Protein AF-A0A9N8HNH3-F1 (afdb_monomer_lite)

Foldseek 3Di:
DDDDDDPPPPDDPDDWAKAWDQFLCLFPVLCVLLVADFPDKFKKKDAQKAWDLLPQQTTAIDGHHPDIGITIITTGPDVVSVVSVVVLVVNADWDKGWIWTWDADPPPPDDPDDRIDTDGTDIHIYGHPHPPDDVVCVPPPRPHHHAPQRLVSSLVSCVVNDHDPVCSVPRRVPGDHDYDDDLVRQDAFAADAPPPPDPDDPPPCPPPPDDDDAFAADALVVQLVQLVPFDPAQGWAWFDAQQWIKIFHRDRLVPQVVSVCSNVQGRSDAHCLSVLPSSDDDPVQDDDPDPQPDDPSSSSVSRSCCCVRPCVVVVIRMHGRHGYDQDDPPPPDVDDDDDDPSRNNPVPPPPPPPPPPPDDDD

Secondary structure (DSSP, 8-state):
-----------PPPPPEEEEE-SGGGSHHHHHHHT--EEEEEEEEEEEEEEEEEETTEEEEEEEEEEEEEEEEEEES-HHHHHHHHHHTTTPPPEEEEEEEEEE-TTS---SS--EEE---EEEEE---GGG--GGGGSS--SSPPBHHHHHHHHHHHHHTT--HHHIIIIIITS--BPPPPGGG---PPB--STTS-TT---------S-PPPPPEE-HHHHHHHHHTS-TTT--EEEEETTEEEEE-S--TTT-HHHHHHHHHTTTSS--HHHHHHHS--TTSPP-SSGGG--HHHHHHHHHHHIIIIIIIT---EEEEEEEPPP-TT---SS-----GGGSSGGG--------------

Sequence (362 aa):
MGQPSNDTESQQPQQELYYFAYGPVVNDLVRKRRGIHVDEIRSAFLVDYRLTFAIGGMANIVPRRGYEVHGLLMKLTSQEDWEALIKFDAGSTPSYHRVIPYRYDDNTERREGDPRTESDPVNARFVEFSDKVEDEFLDSPIETLPQCRYLELIAQGMNQYGVDEDYIDAEIMATPFVPKCPPEEYQQVPLDFKLLAPPSKKIMARHSTTSAPTLPKISFCKYQKLCQKQPATGGDTYFIVDECIYRIHQVDIAKVPAAKWFHINGHGKPDCSLLLHKLIVDPDIPLCDHIYEMTPLHFAWVENRIVEQVIQKYQCQVTKVAMLKEEDDKQEHPHGRLRSVVARTSKRFSLTKRRGSTNPGA

pLDDT: mean 83.99, std 17.22, range [37.44, 98.44]

Structure (mmCIF, N/CA/C/O backbone):
data_AF-A0A9N8HNH3-F1
#
_entry.id   AF-A0A9N8HNH3-F1
#
loop_
_atom_site.group_PDB
_atom_site.id
_atom_site.type_symbol
_atom_site.label_atom_id
_atom_site.label_alt_id
_atom_site.label_comp_id
_atom_site.label_asym_id
_atom_site.label_entity_id
_atom_site.label_seq_id
_atom_site.pdbx_PDB_ins_code
_atom_site.Cartn_x
_atom_site.Cartn_y
_atom_site.Cartn_z
_atom_site.occupancy
_atom_site.B_iso_or_equiv
_atom_site.auth_seq_id
_atom_site.auth_comp_id
_atom_site.auth_asym_id
_atom_site.auth_atom_id
_atom_site.pdbx_PDB_model_num
ATOM 1 N N . MET A 1 1 ? 9.693 59.697 -21.214 1.00 42.78 1 MET A N 1
ATOM 2 C CA . MET A 1 1 ? 10.612 58.881 -20.396 1.00 42.78 1 MET A CA 1
ATOM 3 C C . MET A 1 1 ? 9.929 57.544 -20.166 1.00 42.78 1 MET A C 1
ATOM 5 O O . MET A 1 1 ? 8.978 57.503 -19.403 1.00 42.78 1 MET A O 1
ATOM 9 N N . GLY A 1 2 ? 10.311 56.510 -20.916 1.00 50.97 2 GLY A N 1
ATOM 10 C CA . GLY A 1 2 ? 9.810 55.145 -20.735 1.00 50.97 2 GLY A CA 1
ATOM 11 C C . GLY A 1 2 ? 10.934 54.295 -20.160 1.00 50.97 2 GLY A C 1
ATOM 12 O O . GLY A 1 2 ? 12.024 54.284 -20.730 1.00 50.97 2 GLY A O 1
ATOM 13 N N . GLN A 1 3 ? 10.701 53.663 -19.011 1.00 47.22 3 GLN A N 1
ATOM 14 C CA . GLN A 1 3 ? 11.640 52.702 -18.439 1.00 47.22 3 GLN A CA 1
ATOM 15 C C . GLN A 1 3 ? 11.498 51.361 -19.175 1.00 47.22 3 GLN A C 1
ATOM 17 O O . GLN A 1 3 ? 10.369 50.903 -19.353 1.00 47.22 3 GLN A O 1
ATOM 22 N N . PRO A 1 4 ? 12.601 50.730 -19.610 1.00 56.91 4 PRO A N 1
ATOM 23 C CA . PRO A 1 4 ? 12.555 49.386 -20.162 1.00 56.91 4 PRO A CA 1
ATOM 24 C C . PRO A 1 4 ? 12.367 48.379 -19.020 1.00 56.91 4 PRO A C 1
ATOM 26 O O . PRO A 1 4 ? 13.188 48.298 -18.108 1.00 56.91 4 PRO A O 1
ATOM 29 N N . SER A 1 5 ? 11.265 47.633 -19.071 1.00 57.06 5 SER A N 1
ATOM 30 C CA . SER A 1 5 ? 10.993 46.478 -18.215 1.00 57.06 5 SER A CA 1
ATOM 31 C C . SER A 1 5 ? 11.944 45.343 -18.592 1.00 57.06 5 SER A C 1
ATOM 33 O O . SER A 1 5 ? 11.825 44.770 -19.675 1.00 57.06 5 SER A O 1
ATOM 35 N N . ASN A 1 6 ? 12.897 45.056 -17.709 1.00 56.66 6 ASN A N 1
ATOM 36 C CA . ASN A 1 6 ? 13.950 44.065 -17.897 1.00 56.66 6 ASN A CA 1
ATOM 37 C C . ASN A 1 6 ? 13.714 42.871 -16.958 1.00 56.66 6 ASN A C 1
ATOM 39 O O . ASN A 1 6 ? 14.556 42.556 -16.128 1.00 56.66 6 ASN A O 1
ATOM 43 N N . ASP A 1 7 ? 12.564 42.213 -17.101 1.00 56.91 7 ASP A N 1
ATOM 44 C CA . ASP A 1 7 ? 12.243 40.988 -16.362 1.00 56.91 7 ASP A CA 1
ATOM 45 C C . ASP A 1 7 ? 12.300 39.801 -17.325 1.00 56.91 7 ASP A C 1
ATOM 47 O O . ASP A 1 7 ? 11.294 39.240 -17.750 1.00 56.91 7 ASP A O 1
ATOM 51 N N . THR A 1 8 ? 13.517 39.446 -17.737 1.00 61.31 8 THR A N 1
ATOM 52 C CA . THR A 1 8 ? 13.800 38.114 -18.283 1.00 61.31 8 THR A CA 1
ATOM 53 C C . THR A 1 8 ? 14.391 37.293 -17.145 1.00 61.31 8 THR A C 1
ATOM 55 O O . THR A 1 8 ? 15.600 37.081 -17.080 1.00 61.31 8 THR A O 1
ATOM 58 N N . GLU A 1 9 ? 13.546 36.888 -16.194 1.00 67.62 9 GLU A N 1
ATOM 59 C CA . GLU A 1 9 ? 13.912 35.830 -15.254 1.00 67.62 9 GLU A CA 1
ATOM 60 C C . GLU A 1 9 ? 14.215 34.580 -16.081 1.00 67.62 9 GLU A C 1
ATOM 62 O O . GLU A 1 9 ? 13.331 33.982 -16.697 1.00 67.62 9 GLU A O 1
ATOM 67 N N . SER A 1 10 ? 15.492 34.209 -16.146 1.00 64.31 10 SER A N 1
ATOM 68 C CA . SER A 1 10 ? 15.927 32.953 -16.736 1.00 64.31 10 SER A CA 1
ATOM 69 C C . SER A 1 10 ? 15.341 31.816 -15.906 1.00 64.31 10 SER A C 1
ATOM 71 O O . SER A 1 10 ? 15.896 31.452 -14.867 1.00 64.31 10 SER A O 1
ATOM 73 N N . GLN A 1 11 ? 14.202 31.286 -16.349 1.00 66.12 11 GLN A N 1
ATOM 74 C CA . GLN A 1 11 ? 13.622 30.058 -15.826 1.00 66.12 11 GLN A CA 1
ATOM 75 C C . GLN A 1 11 ? 14.676 28.961 -15.965 1.00 66.12 11 GLN A C 1
ATOM 77 O O . GLN A 1 11 ? 14.997 28.525 -17.073 1.00 66.12 11 GLN A O 1
ATOM 82 N N . GLN A 1 12 ? 15.276 28.562 -14.843 1.00 64.31 12 GLN A N 1
ATOM 83 C CA . GLN A 1 12 ? 16.109 27.371 -14.830 1.00 64.31 12 GLN A CA 1
ATOM 84 C C . GLN A 1 12 ? 15.241 26.205 -15.315 1.00 64.31 12 GLN A C 1
ATOM 86 O O . GLN A 1 12 ? 14.090 26.102 -14.878 1.00 64.31 12 GLN A O 1
ATOM 91 N N . PRO A 1 13 ? 15.744 25.362 -16.232 1.00 76.50 13 PRO A N 1
ATOM 92 C CA . PRO A 1 13 ? 14.980 24.231 -16.728 1.00 76.50 13 PRO A CA 1
ATOM 93 C C . PRO A 1 13 ? 14.528 23.394 -15.533 1.00 76.50 13 PRO A C 1
ATOM 95 O O . PRO A 1 13 ? 15.348 22.955 -14.724 1.00 76.50 13 PRO A O 1
ATOM 98 N N . GLN A 1 14 ? 13.211 23.239 -15.395 1.00 79.75 14 GLN A N 1
ATOM 99 C CA . GLN A 1 14 ? 12.619 22.459 -14.321 1.00 79.75 14 GLN A CA 1
ATOM 100 C C . GLN A 1 14 ? 13.154 21.031 -14.430 1.00 79.75 14 GLN A C 1
ATOM 102 O O . GLN A 1 14 ? 12.982 20.371 -15.454 1.00 79.75 14 GLN A O 1
ATOM 107 N N . GLN A 1 15 ? 13.865 20.585 -13.395 1.00 88.44 15 GLN A N 1
ATOM 108 C CA . GLN A 1 15 ? 14.465 19.260 -13.378 1.00 88.44 15 GLN A CA 1
ATOM 109 C C . GLN A 1 15 ? 13.362 18.203 -13.487 1.00 88.44 15 GLN A C 1
ATOM 111 O O . GLN A 1 15 ? 12.440 18.176 -12.671 1.00 88.44 15 GLN A O 1
ATOM 116 N N . GLU A 1 16 ? 13.464 17.335 -14.492 1.00 95.19 16 GLU A N 1
ATOM 117 C CA . GLU A 1 16 ? 12.513 16.244 -14.682 1.00 95.19 16 GLU A CA 1
ATOM 118 C C . GLU A 1 16 ? 12.571 15.262 -13.503 1.00 95.19 16 GLU A C 1
ATOM 120 O O . GLU A 1 16 ? 13.646 14.925 -12.995 1.00 95.19 16 GLU A O 1
ATOM 125 N N . LEU A 1 17 ? 11.399 14.803 -13.062 1.00 95.69 17 LEU A N 1
ATOM 126 C CA . LEU A 1 17 ? 11.252 13.897 -11.930 1.00 95.69 17 LEU A CA 1
ATOM 127 C C . LEU A 1 17 ? 10.955 12.486 -12.432 1.00 95.69 17 LEU A C 1
ATOM 129 O O . LEU A 1 17 ? 9.827 12.183 -12.813 1.00 95.69 17 LEU A O 1
ATOM 133 N N . TYR A 1 18 ? 11.962 11.618 -12.400 1.00 97.69 18 TYR A N 1
ATOM 134 C CA . TYR A 1 18 ? 11.808 10.209 -12.750 1.00 97.69 18 TYR A CA 1
ATOM 135 C C . TYR A 1 18 ? 11.778 9.321 -11.509 1.00 97.69 18 TYR A C 1
ATOM 137 O O . TYR A 1 18 ? 12.587 9.489 -10.592 1.00 97.69 18 TYR A O 1
ATOM 145 N N . TYR A 1 19 ? 10.877 8.342 -11.512 1.00 97.06 19 TYR A N 1
ATOM 146 C CA . TYR A 1 19 ? 10.780 7.294 -10.502 1.00 97.06 19 TYR A CA 1
ATOM 147 C C . TYR A 1 19 ? 10.764 5.915 -11.163 1.00 97.06 19 TYR A C 1
ATOM 149 O O . TYR A 1 19 ? 10.007 5.684 -12.105 1.00 97.06 19 TYR A O 1
ATOM 157 N N . PHE A 1 20 ? 11.599 5.003 -10.670 1.00 97.75 20 PHE A N 1
ATOM 158 C CA . PHE A 1 20 ? 11.638 3.616 -11.117 1.00 97.75 20 PHE A CA 1
ATOM 159 C C . PHE A 1 20 ? 10.795 2.742 -10.185 1.00 97.75 20 PHE A C 1
ATOM 161 O O . PHE A 1 20 ? 11.124 2.548 -9.015 1.00 97.75 20 PHE A O 1
ATOM 168 N N . ALA A 1 21 ? 9.687 2.230 -10.712 1.00 97.06 21 ALA A N 1
ATOM 169 C CA . ALA A 1 21 ? 8.742 1.387 -9.998 1.00 97.06 21 ALA A CA 1
ATOM 170 C C . ALA A 1 21 ? 8.950 -0.090 -10.318 1.00 97.06 21 ALA A C 1
ATOM 172 O O . ALA A 1 21 ? 8.916 -0.483 -11.478 1.00 97.06 21 ALA A O 1
ATOM 173 N N . TYR A 1 22 ? 9.042 -0.916 -9.281 1.00 97.19 22 TYR A N 1
ATOM 174 C CA . TYR A 1 22 ? 9.154 -2.376 -9.402 1.00 97.19 22 TYR A CA 1
ATOM 175 C C . TYR A 1 22 ? 8.159 -3.132 -8.495 1.00 97.19 22 TYR A C 1
ATOM 177 O O . TYR A 1 22 ? 8.044 -4.351 -8.562 1.00 97.19 22 TYR A O 1
ATOM 185 N N . GLY A 1 23 ? 7.422 -2.414 -7.637 1.00 96.12 23 GLY A N 1
ATOM 186 C CA . GLY A 1 23 ? 6.341 -2.951 -6.800 1.00 96.12 23 GLY A CA 1
ATOM 187 C C . GLY A 1 23 ? 4.947 -2.661 -7.378 1.00 96.12 23 GLY A C 1
ATOM 188 O O . GLY A 1 23 ? 4.834 -2.189 -8.504 1.00 96.12 23 GLY A O 1
ATOM 189 N N . PRO A 1 24 ? 3.850 -2.848 -6.617 1.00 96.75 24 PRO A N 1
ATOM 190 C CA . PRO A 1 24 ? 2.482 -2.750 -7.146 1.00 96.75 24 PRO A CA 1
ATOM 191 C C . PRO A 1 24 ? 2.106 -1.392 -7.735 1.00 96.75 24 PRO A C 1
ATOM 193 O O . PRO A 1 24 ? 1.116 -1.290 -8.447 1.00 96.75 24 PRO A O 1
ATOM 196 N N . VAL A 1 25 ? 2.869 -0.336 -7.447 1.00 96.25 25 VAL A N 1
ATOM 197 C CA . VAL A 1 25 ? 2.673 0.987 -8.055 1.00 96.25 25 VAL A CA 1
ATOM 198 C C . VAL A 1 25 ? 2.898 0.981 -9.576 1.00 96.25 25 VAL A C 1
ATOM 200 O O . VAL A 1 25 ? 2.495 1.929 -10.242 1.00 96.25 25 VAL A O 1
ATOM 203 N N . VAL A 1 26 ? 3.461 -0.095 -10.147 1.00 97.75 26 VAL A N 1
ATOM 204 C CA . VAL A 1 26 ? 3.468 -0.347 -11.601 1.00 97.75 26 VAL A CA 1
ATOM 205 C C . VAL A 1 26 ? 2.066 -0.561 -12.183 1.00 97.75 26 VAL A C 1
ATOM 207 O O . VAL A 1 26 ? 1.870 -0.382 -13.382 1.00 97.75 26 VAL A O 1
ATOM 210 N N . ASN A 1 27 ? 1.068 -0.856 -11.350 1.00 98.12 27 ASN A N 1
ATOM 211 C CA . ASN A 1 27 ? -0.319 -1.042 -11.756 1.00 98.12 27 ASN A CA 1
ATOM 212 C C . ASN A 1 27 ? -1.114 0.280 -11.778 1.00 98.12 27 ASN A C 1
ATOM 214 O O . ASN A 1 27 ? -1.084 1.052 -10.813 1.00 98.12 27 ASN A O 1
ATOM 218 N N . ASP A 1 28 ? -1.904 0.500 -12.834 1.00 97.12 28 ASP A N 1
ATOM 219 C CA . ASP A 1 28 ? -2.765 1.684 -12.990 1.00 97.12 28 ASP A CA 1
ATOM 220 C C . ASP A 1 28 ? -3.784 1.853 -11.858 1.00 97.12 28 ASP A C 1
ATOM 222 O O . ASP A 1 28 ? -3.990 2.962 -11.356 1.00 97.12 28 ASP A O 1
ATOM 226 N N . LEU A 1 29 ? -4.406 0.758 -11.409 1.00 96.00 29 LEU A N 1
ATOM 227 C CA . LEU A 1 29 ? -5.385 0.789 -10.323 1.00 96.00 29 LEU A CA 1
ATOM 228 C C . LEU A 1 29 ? -4.753 1.315 -9.033 1.00 96.00 29 LEU A C 1
ATOM 230 O O . LEU A 1 29 ? -5.368 2.099 -8.305 1.00 96.00 29 LEU A O 1
ATOM 234 N N . VAL A 1 30 ? -3.519 0.888 -8.757 1.00 96.12 30 VAL A N 1
ATOM 235 C CA . VAL A 1 30 ? -2.769 1.296 -7.567 1.00 96.12 30 VAL A CA 1
ATOM 236 C C . VAL A 1 30 ? -2.419 2.777 -7.643 1.00 96.12 30 VAL A C 1
ATOM 238 O O . VAL A 1 30 ? -2.678 3.498 -6.678 1.00 96.12 30 VAL A O 1
ATOM 241 N N . ARG A 1 31 ? -1.909 3.256 -8.786 1.00 95.31 31 ARG A N 1
ATOM 242 C CA . ARG A 1 31 ? -1.632 4.688 -8.996 1.00 95.31 31 ARG A CA 1
ATOM 243 C C . ARG A 1 31 ? -2.883 5.538 -8.831 1.00 95.31 31 ARG A C 1
ATOM 245 O O . ARG A 1 31 ? -2.871 6.488 -8.049 1.00 95.31 31 ARG A O 1
ATOM 252 N N . LYS A 1 32 ? -3.988 5.143 -9.472 1.00 93.75 32 LYS A N 1
ATOM 253 C CA . LYS A 1 32 ? -5.271 5.849 -9.389 1.00 93.75 32 LYS A CA 1
ATOM 254 C C . LYS A 1 32 ? -5.777 5.944 -7.948 1.00 93.75 32 LYS A C 1
ATOM 256 O O . LYS A 1 32 ? -6.132 7.029 -7.501 1.00 93.75 32 LYS A O 1
ATOM 261 N N . ARG A 1 33 ? -5.746 4.843 -7.181 1.00 91.50 33 ARG A N 1
ATOM 262 C CA . ARG A 1 33 ? -6.148 4.847 -5.754 1.00 91.50 33 ARG A CA 1
ATOM 263 C C . ARG A 1 33 ? -5.288 5.768 -4.895 1.00 91.50 33 ARG A C 1
ATOM 265 O O . ARG A 1 33 ? -5.783 6.331 -3.917 1.00 91.50 33 ARG A O 1
ATOM 272 N N . ARG A 1 34 ? -4.009 5.900 -5.243 1.00 91.06 34 ARG A N 1
ATOM 273 C CA . ARG A 1 34 ? -3.035 6.729 -4.527 1.00 91.06 34 ARG A CA 1
ATOM 274 C C . ARG A 1 34 ? -2.996 8.179 -5.014 1.00 91.06 34 ARG A C 1
ATOM 276 O O . ARG A 1 34 ? -2.346 8.988 -4.363 1.00 91.06 34 ARG A O 1
ATOM 283 N N . GLY A 1 35 ? -3.721 8.511 -6.086 1.00 91.69 35 GLY A N 1
ATOM 284 C CA . GLY A 1 35 ? -3.735 9.849 -6.680 1.00 91.69 35 GLY A CA 1
ATOM 285 C C . GLY A 1 35 ? -2.400 10.235 -7.316 1.00 91.69 35 GLY A C 1
ATOM 286 O O . GLY A 1 35 ? -2.029 11.398 -7.253 1.00 91.69 35 GLY A O 1
ATOM 287 N N . ILE A 1 36 ? -1.667 9.259 -7.861 1.00 93.38 36 ILE A N 1
ATOM 288 C CA . ILE A 1 36 ? -0.360 9.475 -8.494 1.00 93.38 36 ILE A CA 1
ATOM 289 C C . ILE A 1 36 ? -0.577 9.706 -9.990 1.00 93.38 36 ILE A C 1
ATOM 291 O O . ILE A 1 36 ? -1.075 8.805 -10.673 1.00 93.38 36 ILE A O 1
ATOM 295 N N . HIS A 1 37 ? -0.174 10.875 -10.491 1.00 95.56 37 HIS A N 1
ATOM 296 C CA . HIS A 1 37 ? -0.195 11.202 -11.917 1.00 95.56 37 HIS A CA 1
ATOM 297 C C . HIS A 1 37 ? 1.202 11.078 -12.526 1.00 95.56 37 HIS A C 1
ATOM 299 O O . HIS A 1 37 ? 2.221 11.371 -11.897 1.00 95.56 37 HIS A O 1
ATOM 305 N N . VAL A 1 38 ? 1.235 10.578 -13.757 1.00 96.56 38 VAL A N 1
ATOM 306 C CA . VAL A 1 38 ? 2.454 10.285 -14.509 1.00 96.56 38 VAL A CA 1
ATOM 307 C C . VAL A 1 38 ? 2.267 10.764 -15.943 1.00 96.56 38 VAL A C 1
ATOM 309 O O . VAL A 1 38 ? 1.243 10.476 -16.560 1.00 96.56 38 VAL A O 1
ATOM 312 N N . ASP A 1 39 ? 3.250 11.497 -16.459 1.00 96.81 39 ASP A N 1
ATOM 313 C CA . ASP A 1 39 ? 3.239 12.034 -17.824 1.00 96.81 39 ASP A CA 1
ATOM 314 C C . ASP A 1 39 ? 3.652 10.972 -18.846 1.00 96.81 39 ASP A C 1
ATOM 316 O O . ASP A 1 39 ? 3.116 10.900 -19.950 1.00 96.81 39 ASP A O 1
ATOM 320 N N . GLU A 1 40 ? 4.632 10.147 -18.478 1.00 97.62 40 GLU A N 1
ATOM 321 C CA . GLU A 1 40 ? 5.222 9.130 -19.341 1.00 97.62 40 GLU A CA 1
ATOM 322 C C . GLU A 1 40 ? 5.544 7.877 -18.525 1.00 97.62 40 GLU A C 1
ATOM 324 O O . GLU A 1 40 ? 6.023 7.971 -17.392 1.00 97.62 40 GLU A O 1
ATOM 329 N N . ILE A 1 41 ? 5.312 6.705 -19.120 1.00 97.94 41 ILE A N 1
ATOM 330 C CA . ILE A 1 41 ? 5.662 5.401 -18.555 1.00 97.94 41 ILE A CA 1
ATOM 331 C C . ILE A 1 41 ? 6.389 4.589 -19.628 1.00 97.94 41 ILE A C 1
ATOM 333 O O . ILE A 1 41 ? 5.911 4.480 -20.757 1.00 97.94 41 ILE A O 1
ATOM 337 N N . ARG A 1 42 ? 7.540 4.014 -19.273 1.00 97.69 42 ARG A N 1
ATOM 338 C CA . ARG A 1 42 ? 8.327 3.114 -20.129 1.00 97.69 42 ARG A CA 1
ATOM 339 C C . ARG A 1 42 ? 8.803 1.906 -19.335 1.00 97.69 42 ARG A C 1
ATOM 341 O O . ARG A 1 42 ? 9.152 2.063 -18.167 1.00 97.69 42 ARG A O 1
ATOM 348 N N . SER A 1 43 ? 8.895 0.741 -19.967 1.00 98.12 43 SER A N 1
ATOM 349 C CA . SER A 1 43 ? 9.658 -0.377 -19.407 1.00 98.12 43 SER A CA 1
ATOM 350 C C . SER A 1 43 ? 11.122 0.012 -19.248 1.00 98.12 43 SER A C 1
ATOM 352 O O . SER A 1 43 ? 11.693 0.714 -20.087 1.00 98.12 43 SER A O 1
ATOM 354 N N . ALA A 1 44 ? 11.723 -0.408 -18.144 1.00 98.38 44 ALA A N 1
ATOM 355 C CA . ALA A 1 44 ? 13.129 -0.180 -17.856 1.00 98.38 44 ALA A CA 1
ATOM 356 C C . ALA A 1 44 ? 13.681 -1.296 -16.970 1.00 98.38 44 ALA A C 1
ATOM 358 O O . ALA A 1 44 ? 12.916 -2.006 -16.312 1.00 98.38 44 ALA A O 1
ATOM 359 N N . PHE A 1 45 ? 15.004 -1.434 -16.928 1.00 98.06 45 PHE A N 1
ATOM 360 C CA . PHE A 1 45 ? 15.672 -2.296 -15.960 1.00 98.06 45 PHE A CA 1
ATOM 361 C C . PHE A 1 45 ? 16.789 -1.571 -15.208 1.00 98.06 45 PHE A C 1
ATOM 363 O O . PHE A 1 45 ? 17.330 -0.553 -15.652 1.00 98.06 45 PHE A O 1
ATOM 370 N N . LEU A 1 46 ? 17.099 -2.101 -14.030 1.00 97.69 46 LEU A N 1
ATOM 371 C CA . LEU A 1 46 ? 18.188 -1.684 -13.162 1.00 97.69 46 LEU A CA 1
ATOM 372 C C . LEU A 1 46 ? 19.203 -2.825 -13.069 1.00 9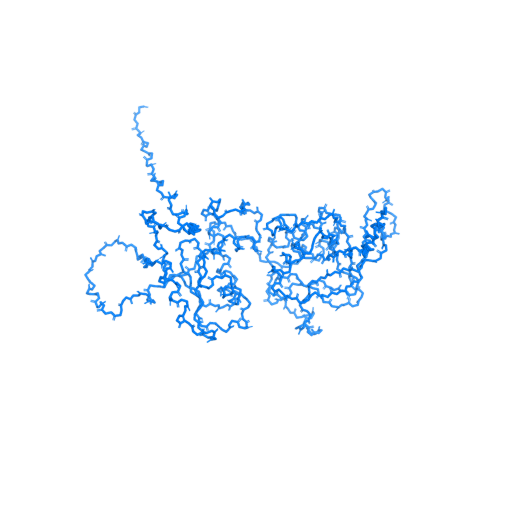7.69 46 LEU A C 1
ATOM 374 O O . LEU A 1 46 ? 18.860 -3.910 -12.605 1.00 97.69 46 LEU A O 1
ATOM 378 N N . VAL A 1 47 ? 20.438 -2.563 -13.496 1.00 96.94 47 VAL A N 1
ATOM 379 C CA . VAL A 1 47 ? 21.542 -3.535 -13.466 1.00 96.94 47 VAL A CA 1
ATOM 380 C C . VAL A 1 47 ? 22.163 -3.657 -12.082 1.00 96.94 47 VAL A C 1
ATOM 382 O O . VAL A 1 47 ? 22.195 -2.690 -11.324 1.00 96.94 47 VAL A O 1
ATOM 385 N N . ASP A 1 48 ? 22.725 -4.829 -11.801 1.00 94.94 48 ASP A N 1
ATOM 386 C CA . ASP A 1 48 ? 23.395 -5.186 -10.550 1.00 94.94 48 ASP A CA 1
ATOM 387 C C . ASP A 1 48 ? 22.478 -5.115 -9.317 1.00 94.94 48 ASP A C 1
ATOM 389 O O . ASP A 1 48 ? 22.927 -4.827 -8.205 1.00 94.94 48 ASP A O 1
ATOM 393 N N . TYR A 1 49 ? 21.194 -5.423 -9.508 1.00 94.44 49 TYR A N 1
ATOM 394 C CA . TYR A 1 49 ? 20.190 -5.548 -8.453 1.00 94.44 49 TYR A CA 1
ATOM 395 C C . TYR A 1 49 ? 19.358 -6.813 -8.643 1.00 94.44 49 TYR A C 1
ATOM 397 O O . TYR A 1 49 ? 19.155 -7.275 -9.761 1.00 94.44 49 TYR A O 1
ATOM 405 N N . ARG A 1 50 ? 18.830 -7.346 -7.540 1.00 92.88 50 ARG A N 1
ATOM 406 C CA . ARG A 1 50 ? 17.893 -8.475 -7.518 1.00 92.88 50 ARG A CA 1
ATOM 407 C C . ARG A 1 50 ? 16.604 -8.077 -6.803 1.00 92.88 50 ARG A C 1
ATOM 409 O O . ARG A 1 50 ? 16.648 -7.374 -5.793 1.00 92.88 50 ARG A O 1
ATOM 416 N N . LEU A 1 51 ? 15.468 -8.564 -7.299 1.00 93.88 51 LEU A N 1
ATOM 417 C CA . LEU A 1 51 ? 14.176 -8.431 -6.633 1.00 93.88 51 LEU A CA 1
ATOM 418 C C . LEU A 1 51 ? 14.060 -9.439 -5.481 1.00 93.88 51 LEU A C 1
ATOM 420 O O . LEU A 1 51 ? 14.454 -10.598 -5.590 1.00 93.88 51 LEU A O 1
ATOM 424 N N . THR A 1 52 ? 13.499 -9.008 -4.357 1.00 91.38 52 THR A N 1
ATOM 425 C CA . THR A 1 52 ? 13.202 -9.872 -3.214 1.00 91.38 52 THR A CA 1
ATOM 426 C C . THR A 1 52 ? 11.883 -9.482 -2.558 1.00 91.38 52 THR A C 1
ATOM 428 O O . THR A 1 52 ? 11.466 -8.327 -2.593 1.00 91.38 52 THR A O 1
ATOM 431 N N . PHE A 1 53 ? 11.240 -10.454 -1.912 1.00 90.94 53 PHE A N 1
ATOM 432 C CA . PHE A 1 53 ? 10.038 -10.259 -1.096 1.00 90.94 53 PHE A CA 1
ATOM 433 C C . PHE A 1 53 ? 10.291 -10.533 0.393 1.00 90.94 53 PHE A C 1
ATOM 435 O O . PHE A 1 53 ? 9.348 -10.662 1.175 1.00 90.94 53 PHE A O 1
ATOM 442 N N . ALA A 1 54 ? 11.561 -10.631 0.804 1.00 80.94 54 ALA A N 1
ATOM 443 C CA . ALA A 1 54 ? 11.950 -11.038 2.155 1.00 80.94 54 ALA A CA 1
ATOM 444 C C . ALA A 1 54 ? 11.370 -10.137 3.262 1.00 80.94 54 ALA A C 1
ATOM 446 O O . ALA A 1 54 ? 11.084 -10.610 4.359 1.00 80.94 54 ALA A O 1
ATOM 447 N N . ILE A 1 55 ? 11.123 -8.854 2.975 1.00 81.62 55 ILE A N 1
ATOM 448 C CA . ILE A 1 55 ? 10.657 -7.882 3.969 1.00 81.62 55 ILE A CA 1
ATOM 449 C C . ILE A 1 55 ? 9.131 -7.919 4.053 1.00 81.62 55 ILE A C 1
ATOM 451 O O . ILE A 1 55 ? 8.405 -7.109 3.470 1.00 81.62 55 ILE A O 1
ATOM 455 N N . GLY A 1 56 ? 8.619 -8.890 4.806 1.00 81.31 56 GLY A N 1
ATOM 456 C CA . GLY A 1 56 ? 7.191 -8.995 5.079 1.00 81.31 56 GLY A CA 1
ATOM 457 C C . GLY A 1 56 ? 6.333 -9.290 3.839 1.00 81.31 56 GLY A C 1
ATOM 458 O O . GLY A 1 56 ? 5.153 -8.922 3.842 1.00 81.31 56 GLY A O 1
ATOM 459 N N . GLY A 1 57 ? 6.906 -9.881 2.790 1.00 88.06 57 GLY A N 1
ATOM 460 C CA . GLY A 1 57 ? 6.215 -10.166 1.534 1.00 88.06 57 GLY A CA 1
ATOM 461 C C . GLY A 1 57 ? 6.036 -8.944 0.629 1.00 88.06 57 GLY A C 1
ATOM 462 O O . GLY A 1 57 ? 5.207 -8.977 -0.275 1.00 88.06 57 GLY A O 1
ATOM 463 N N . MET A 1 58 ? 6.740 -7.840 0.892 1.00 90.50 58 MET A N 1
ATOM 464 C CA . MET A 1 58 ? 6.728 -6.647 0.039 1.00 90.50 58 MET A CA 1
ATOM 465 C C . MET A 1 58 ? 7.928 -6.673 -0.900 1.00 90.50 58 MET A C 1
ATOM 467 O O . MET A 1 58 ? 9.016 -7.066 -0.483 1.00 90.50 58 MET A O 1
ATOM 471 N N . ALA A 1 59 ? 7.727 -6.223 -2.138 1.00 93.44 59 ALA A N 1
ATOM 472 C CA . ALA A 1 59 ? 8.803 -6.072 -3.104 1.00 93.44 59 ALA A CA 1
ATOM 473 C C . ALA A 1 59 ? 9.860 -5.098 -2.564 1.00 93.44 59 ALA A C 1
ATOM 475 O O . ALA A 1 59 ? 9.538 -3.987 -2.141 1.00 93.44 59 ALA A O 1
ATOM 476 N N . ASN A 1 60 ? 11.111 -5.527 -2.604 1.00 92.00 60 ASN A N 1
ATOM 477 C CA . ASN A 1 60 ? 12.294 -4.735 -2.323 1.00 92.00 60 ASN A CA 1
ATOM 478 C C . ASN A 1 60 ? 13.386 -5.139 -3.315 1.00 92.00 60 ASN A C 1
ATOM 480 O O . ASN A 1 60 ? 13.354 -6.242 -3.860 1.00 92.00 60 ASN A O 1
ATOM 484 N N . ILE A 1 61 ? 14.365 -4.271 -3.523 1.00 91.69 61 ILE A N 1
ATOM 485 C CA . ILE A 1 61 ? 15.543 -4.585 -4.326 1.00 91.69 61 ILE A CA 1
ATOM 486 C C . ILE A 1 61 ? 16.795 -4.522 -3.470 1.00 91.69 61 ILE A C 1
ATOM 488 O O . ILE A 1 61 ? 16.848 -3.821 -2.460 1.00 91.69 61 ILE A O 1
ATOM 492 N N . VAL A 1 62 ? 17.779 -5.319 -3.859 1.00 89.38 62 VAL A N 1
ATOM 493 C CA . VAL A 1 62 ? 19.039 -5.486 -3.139 1.00 89.38 62 VAL A CA 1
ATOM 494 C C . VAL A 1 62 ? 20.181 -5.562 -4.148 1.00 89.38 62 VAL A C 1
ATOM 496 O O . VAL A 1 62 ? 20.004 -6.204 -5.189 1.00 89.38 62 VAL A O 1
ATOM 499 N N . PRO A 1 63 ? 21.336 -4.925 -3.884 1.00 90.94 63 PRO A N 1
ATOM 500 C CA . PRO A 1 63 ? 22.482 -5.008 -4.778 1.00 90.94 63 PRO A CA 1
ATOM 501 C C . PRO A 1 63 ? 22.900 -6.462 -5.015 1.00 90.94 63 PRO A C 1
ATOM 503 O O . PRO A 1 63 ? 23.077 -7.239 -4.078 1.00 90.94 63 PRO A O 1
ATOM 506 N N . ARG A 1 64 ? 23.065 -6.845 -6.279 1.00 91.06 64 ARG A N 1
ATOM 507 C CA . ARG A 1 64 ? 23.543 -8.170 -6.671 1.00 91.06 64 ARG A CA 1
ATOM 508 C C . ARG A 1 64 ? 24.124 -8.127 -8.076 1.00 91.06 64 ARG A C 1
ATOM 510 O O . ARG A 1 64 ? 23.398 -8.032 -9.059 1.00 91.06 64 ARG A O 1
ATOM 517 N N . ARG A 1 65 ? 25.446 -8.262 -8.173 1.00 93.12 65 ARG A N 1
ATOM 518 C CA . ARG A 1 65 ? 26.150 -8.191 -9.456 1.00 93.12 65 ARG A CA 1
ATOM 519 C C . ARG A 1 65 ? 25.658 -9.246 -10.451 1.00 93.12 65 ARG A C 1
ATOM 521 O O . ARG A 1 65 ? 25.577 -10.423 -10.098 1.00 93.12 65 ARG A O 1
ATOM 528 N N . GLY A 1 66 ? 25.428 -8.826 -11.693 1.00 95.00 66 GLY A N 1
ATOM 529 C CA . GLY A 1 66 ? 25.002 -9.696 -12.793 1.00 95.00 66 GLY A CA 1
ATOM 530 C C . GLY A 1 66 ? 23.518 -10.069 -12.775 1.00 95.00 66 GLY A C 1
ATOM 531 O O . GLY A 1 66 ? 23.130 -10.978 -13.499 1.00 95.00 66 GLY A O 1
ATOM 532 N N . TYR A 1 67 ? 22.718 -9.404 -11.940 1.00 95.56 67 TYR A N 1
ATOM 533 C CA . TYR A 1 67 ? 21.260 -9.504 -11.936 1.00 95.56 67 TYR A CA 1
ATOM 534 C C . TYR A 1 67 ? 20.660 -8.204 -12.465 1.00 95.56 67 TYR A C 1
ATOM 536 O O . TYR A 1 67 ? 21.304 -7.151 -12.429 1.00 95.56 67 TYR A O 1
ATOM 544 N N . GLU A 1 68 ? 19.420 -8.283 -12.933 1.00 97.12 68 GLU A N 1
ATOM 545 C CA . GLU A 1 68 ? 18.642 -7.136 -13.381 1.00 97.12 68 GLU A CA 1
ATOM 546 C C . GLU A 1 68 ? 17.287 -7.139 -12.673 1.00 97.12 68 GLU A C 1
ATOM 548 O O . GLU A 1 68 ? 16.697 -8.193 -12.442 1.00 97.12 68 GLU A O 1
ATOM 553 N N . VAL A 1 69 ? 16.778 -5.954 -12.337 1.00 97.69 69 VAL A N 1
ATOM 554 C CA . VAL A 1 69 ? 15.387 -5.777 -11.899 1.00 97.69 69 VAL A CA 1
ATOM 555 C C . VAL A 1 69 ? 14.641 -5.027 -12.975 1.00 97.69 69 VAL A C 1
ATOM 557 O O . VAL A 1 69 ? 15.003 -3.895 -13.291 1.00 97.69 69 VAL A O 1
ATOM 560 N N . HIS A 1 70 ? 13.580 -5.625 -13.503 1.00 98.25 70 HIS A N 1
ATOM 561 C CA . HIS A 1 70 ? 12.719 -4.972 -14.477 1.00 98.25 70 HIS A CA 1
ATOM 562 C C . HIS A 1 70 ? 11.556 -4.266 -13.778 1.00 98.25 70 HIS A C 1
ATOM 564 O O . HIS A 1 70 ? 11.080 -4.678 -12.718 1.00 98.25 70 HIS A O 1
ATOM 570 N N . GLY A 1 71 ? 11.102 -3.172 -14.379 1.00 98.12 71 GLY A N 1
ATOM 571 C CA . GLY A 1 71 ? 10.052 -2.326 -13.838 1.00 98.12 71 GLY A CA 1
ATOM 572 C C . GLY A 1 71 ? 9.645 -1.230 -14.809 1.00 98.12 71 GLY A C 1
ATOM 573 O O . GLY A 1 71 ? 9.906 -1.305 -16.009 1.00 98.12 71 GLY A O 1
ATOM 574 N N . LEU A 1 72 ? 8.999 -0.197 -14.275 1.00 98.25 72 LEU A N 1
ATOM 575 C CA . LEU A 1 72 ? 8.526 0.949 -15.039 1.00 98.25 72 LEU A CA 1
ATOM 576 C C . LEU A 1 72 ? 9.287 2.210 -14.642 1.00 98.25 72 LEU A C 1
ATOM 578 O O . LEU A 1 72 ? 9.282 2.614 -13.480 1.00 98.25 72 LEU A O 1
ATOM 582 N N . LEU A 1 73 ? 9.886 2.874 -15.622 1.00 98.31 73 LEU A N 1
ATOM 583 C CA . LEU A 1 73 ? 10.345 4.246 -15.500 1.00 98.31 73 LEU A CA 1
ATOM 584 C C . LEU A 1 73 ? 9.156 5.188 -15.704 1.00 98.31 73 LEU A C 1
ATOM 586 O O . LEU A 1 73 ? 8.598 5.262 -16.799 1.00 98.31 73 LEU A O 1
ATOM 590 N N . MET A 1 74 ? 8.787 5.915 -14.654 1.00 98.19 74 MET A N 1
ATOM 591 C CA . MET A 1 74 ? 7.676 6.863 -14.659 1.00 98.19 74 MET A CA 1
ATOM 592 C C . MET A 1 74 ? 8.190 8.296 -14.537 1.00 98.19 74 MET A C 1
ATOM 594 O O . MET A 1 74 ? 8.948 8.609 -13.617 1.00 98.19 74 MET A O 1
ATOM 598 N N . LYS A 1 75 ? 7.755 9.172 -15.443 1.00 97.75 75 LYS A N 1
ATOM 599 C CA . LYS A 1 75 ? 7.961 10.621 -15.352 1.00 97.75 75 LYS A CA 1
ATOM 600 C C . LYS A 1 75 ? 6.799 11.237 -14.578 1.00 97.75 75 LYS A C 1
ATOM 602 O O . LYS A 1 75 ? 5.660 11.179 -15.035 1.00 97.75 75 LYS A O 1
ATOM 607 N N . LEU A 1 76 ? 7.075 11.789 -13.402 1.00 96.25 76 LEU A N 1
ATOM 608 C CA . LEU A 1 76 ? 6.072 12.437 -12.560 1.00 96.25 76 LEU A CA 1
ATOM 609 C C . LEU A 1 76 ? 5.782 13.849 -13.072 1.00 96.25 76 LEU A C 1
ATOM 611 O O . LEU A 1 76 ? 6.710 14.584 -13.415 1.00 96.25 76 LEU A O 1
ATOM 615 N N . THR A 1 77 ? 4.507 14.233 -13.057 1.00 93.38 77 THR A N 1
ATOM 616 C CA . THR A 1 77 ? 4.047 15.548 -13.526 1.00 93.38 77 THR A CA 1
ATOM 617 C C . THR A 1 77 ? 4.461 16.673 -12.574 1.00 93.38 77 THR A C 1
ATOM 619 O O . THR A 1 77 ? 4.698 17.808 -12.992 1.00 93.38 77 THR A O 1
ATOM 622 N N . SER A 1 78 ? 4.548 16.384 -11.270 1.00 93.38 78 SER A N 1
ATOM 623 C CA . SER A 1 78 ? 4.792 17.405 -10.254 1.00 93.38 78 SER A CA 1
ATOM 624 C C . SER A 1 78 ? 5.535 16.892 -9.014 1.00 93.38 78 SER A C 1
ATOM 626 O O . SER A 1 78 ? 5.645 15.693 -8.754 1.00 93.38 78 SER A O 1
ATOM 628 N N . GLN A 1 79 ? 6.025 17.833 -8.202 1.00 92.75 79 GLN A N 1
ATOM 629 C CA . GLN A 1 79 ? 6.558 17.540 -6.869 1.00 92.75 79 GLN A CA 1
ATOM 630 C C . GLN A 1 79 ? 5.460 17.035 -5.910 1.00 92.75 79 GLN A C 1
ATOM 632 O O . GLN A 1 79 ? 5.756 16.254 -5.009 1.00 92.75 79 GLN A O 1
ATOM 637 N N . GLU A 1 80 ? 4.199 17.425 -6.118 1.00 92.19 80 GLU A N 1
ATOM 638 C CA . GLU A 1 80 ? 3.062 16.929 -5.333 1.00 92.19 80 GLU A CA 1
ATOM 639 C C . GLU A 1 80 ? 2.821 15.433 -5.588 1.00 92.19 80 GLU A C 1
ATOM 641 O O . GLU A 1 80 ? 2.614 14.681 -4.637 1.00 92.19 80 GLU A O 1
ATOM 646 N N . ASP A 1 81 ? 2.946 14.968 -6.837 1.00 91.62 81 ASP A N 1
ATOM 647 C CA . ASP A 1 81 ? 2.857 13.536 -7.166 1.00 91.62 81 ASP A CA 1
ATOM 648 C C . ASP A 1 81 ? 3.997 12.737 -6.520 1.00 91.62 81 ASP A C 1
ATOM 650 O O . ASP A 1 81 ? 3.787 11.624 -6.031 1.00 91.62 81 ASP A O 1
ATOM 654 N N . TRP A 1 82 ? 5.201 13.319 -6.456 1.00 91.75 82 TRP A N 1
ATOM 655 C CA . TRP A 1 82 ? 6.323 12.735 -5.720 1.00 91.75 82 TRP A CA 1
ATOM 656 C C . TRP A 1 82 ? 6.010 12.603 -4.224 1.00 91.75 82 TRP A C 1
ATOM 658 O O . TRP A 1 82 ? 6.211 11.539 -3.640 1.00 91.75 82 TRP A O 1
ATOM 668 N N . GLU A 1 83 ? 5.487 13.661 -3.604 1.00 90.69 83 GLU A N 1
ATOM 669 C CA . GLU A 1 83 ? 5.093 13.660 -2.192 1.00 90.69 83 GLU A CA 1
ATOM 670 C C . GLU A 1 83 ? 3.962 12.664 -1.904 1.00 90.69 83 GLU A C 1
ATOM 672 O O . GLU A 1 83 ? 3.990 11.956 -0.891 1.00 90.69 83 GLU A O 1
ATOM 677 N N . ALA A 1 84 ? 2.988 12.563 -2.812 1.00 89.00 84 ALA A N 1
ATOM 678 C CA . ALA A 1 84 ? 1.916 11.582 -2.740 1.00 89.00 84 ALA A CA 1
ATOM 679 C C . ALA A 1 84 ? 2.468 10.154 -2.793 1.00 89.00 84 ALA A C 1
ATOM 681 O O . ALA A 1 84 ? 2.052 9.319 -1.989 1.00 89.00 84 ALA A O 1
ATOM 682 N N . LEU A 1 85 ? 3.434 9.887 -3.675 1.00 89.25 85 LEU A N 1
ATOM 683 C CA . LEU A 1 85 ? 4.088 8.588 -3.812 1.00 89.25 85 LEU A CA 1
ATOM 684 C C . LEU A 1 85 ? 4.831 8.189 -2.526 1.00 89.25 85 LEU A C 1
ATOM 686 O O . LEU A 1 85 ? 4.494 7.171 -1.917 1.00 89.25 85 LEU A O 1
ATOM 690 N N . ILE A 1 86 ? 5.766 9.019 -2.046 1.00 87.94 86 ILE A N 1
ATOM 691 C CA . ILE A 1 86 ? 6.605 8.690 -0.873 1.00 87.94 86 ILE A CA 1
ATOM 692 C C . ILE A 1 86 ? 5.809 8.569 0.431 1.00 87.94 86 ILE A C 1
ATOM 694 O O . ILE A 1 86 ? 6.234 7.892 1.371 1.00 87.94 86 ILE A O 1
ATOM 698 N N . LYS A 1 87 ? 4.634 9.206 0.506 1.00 85.94 87 LYS A N 1
ATOM 699 C CA . LYS A 1 87 ? 3.734 9.104 1.659 1.00 85.94 87 LYS A CA 1
ATOM 700 C C . LYS A 1 87 ? 3.271 7.666 1.901 1.00 85.94 87 LYS A C 1
ATOM 702 O O . LYS A 1 87 ? 3.048 7.293 3.055 1.00 85.94 87 LYS A O 1
ATOM 707 N N . PHE A 1 88 ? 3.121 6.865 0.844 1.00 82.62 88 PHE A N 1
ATOM 708 C CA . PHE A 1 88 ? 2.749 5.452 0.961 1.00 82.62 88 PHE A CA 1
ATOM 709 C C . PHE A 1 88 ? 3.939 4.551 1.299 1.00 82.62 88 PHE A C 1
ATOM 711 O O . PHE A 1 88 ? 3.739 3.523 1.942 1.00 82.62 88 PHE A O 1
ATOM 718 N N . ASP A 1 89 ? 5.158 4.988 0.986 1.00 76.50 89 ASP A N 1
ATOM 719 C CA . ASP A 1 89 ? 6.401 4.254 1.250 1.00 76.50 89 ASP A CA 1
ATOM 720 C C . ASP A 1 89 ? 7.050 4.653 2.593 1.00 76.50 89 ASP A C 1
ATOM 722 O O . ASP A 1 89 ? 8.257 4.552 2.796 1.00 76.50 89 ASP A O 1
ATOM 726 N N . ALA A 1 90 ? 6.224 5.117 3.540 1.00 67.25 90 ALA A N 1
ATOM 727 C CA . ALA A 1 90 ? 6.586 5.440 4.923 1.00 67.25 90 ALA A CA 1
ATOM 728 C C . ALA A 1 90 ? 7.705 6.489 5.105 1.00 67.25 90 ALA A C 1
ATOM 730 O O . ALA A 1 90 ? 8.282 6.581 6.192 1.00 67.25 90 ALA A O 1
ATOM 731 N N . GLY A 1 91 ? 7.958 7.322 4.091 1.00 65.88 91 GLY A N 1
ATOM 732 C CA . GLY A 1 91 ? 8.934 8.411 4.166 1.00 65.88 91 GLY A CA 1
ATOM 733 C C . GLY A 1 91 ? 10.392 7.953 4.135 1.00 65.88 91 GLY A C 1
ATOM 734 O O . GLY A 1 91 ? 11.252 8.672 4.643 1.00 65.88 91 GLY A O 1
ATOM 735 N N . SER A 1 92 ? 10.672 6.773 3.576 1.00 74.38 92 SER A N 1
ATOM 736 C CA . SER A 1 92 ? 12.041 6.350 3.279 1.00 74.38 92 SER A CA 1
ATOM 737 C C . SER A 1 92 ? 12.737 7.363 2.365 1.00 74.38 92 SER A C 1
ATOM 739 O O . SER A 1 92 ? 12.128 7.916 1.445 1.00 74.38 92 SER A O 1
ATOM 741 N N . THR A 1 93 ? 14.022 7.610 2.619 1.00 83.31 93 THR A N 1
ATOM 742 C CA . THR A 1 93 ? 14.845 8.457 1.752 1.00 83.31 93 THR A CA 1
ATOM 743 C C . THR A 1 93 ? 15.022 7.759 0.404 1.00 83.31 93 THR A C 1
ATOM 745 O O . THR A 1 93 ? 15.413 6.593 0.391 1.00 83.31 93 THR A O 1
ATOM 748 N N . PRO A 1 94 ? 14.749 8.427 -0.728 1.00 89.50 94 PRO A N 1
ATOM 749 C CA . PRO A 1 94 ? 14.958 7.820 -2.032 1.00 89.50 94 PRO A CA 1
ATOM 750 C C . PRO A 1 94 ? 16.450 7.668 -2.339 1.00 89.50 94 PRO A C 1
ATOM 752 O O . PRO A 1 94 ? 17.244 8.567 -2.038 1.00 89.50 94 PRO A O 1
ATOM 755 N N . SER A 1 95 ? 16.813 6.582 -3.011 1.00 90.69 95 SER A N 1
ATOM 756 C CA . SER A 1 95 ? 18.109 6.433 -3.671 1.00 90.69 95 SER A CA 1
ATOM 757 C C . SER A 1 95 ? 18.011 6.811 -5.154 1.00 90.69 95 SER A C 1
ATOM 759 O O . SER A 1 95 ? 16.919 7.026 -5.692 1.00 90.69 95 SER A O 1
ATOM 761 N N . TYR A 1 96 ? 19.168 6.995 -5.798 1.00 93.94 96 TYR A N 1
ATOM 762 C CA . TYR A 1 96 ? 19.287 7.506 -7.166 1.00 93.94 96 TYR A CA 1
ATOM 763 C C . TYR A 1 96 ? 20.162 6.586 -7.996 1.00 93.94 96 TYR A C 1
ATOM 765 O O . TYR A 1 96 ? 21.333 6.389 -7.674 1.00 93.94 96 TYR A O 1
ATOM 773 N N . HIS A 1 97 ? 19.611 6.072 -9.090 1.00 95.19 97 HIS A N 1
ATOM 774 C CA . HIS A 1 97 ? 20.312 5.113 -9.934 1.00 95.19 97 HIS A CA 1
ATOM 775 C C . HIS A 1 97 ? 20.053 5.371 -11.409 1.00 95.19 97 HIS A C 1
ATOM 777 O O . HIS A 1 97 ? 19.059 5.992 -11.796 1.00 95.19 97 HIS A O 1
ATOM 783 N N . ARG A 1 98 ? 20.971 4.864 -12.234 1.00 97.25 98 ARG A N 1
ATOM 784 C CA . ARG A 1 98 ? 20.818 4.841 -13.684 1.00 97.25 98 ARG A CA 1
ATOM 785 C C . ARG A 1 98 ? 19.994 3.619 -14.059 1.00 97.25 98 ARG A C 1
ATOM 787 O O . ARG A 1 98 ? 20.447 2.498 -13.858 1.00 97.25 98 ARG A O 1
ATOM 794 N N . VAL A 1 99 ? 18.808 3.856 -14.598 1.00 97.75 99 VAL A N 1
ATOM 795 C CA . VAL A 1 99 ? 17.932 2.812 -15.142 1.00 97.75 99 VAL A CA 1
ATOM 796 C C . VAL A 1 99 ? 17.944 2.889 -16.656 1.00 97.75 99 VAL A C 1
ATOM 798 O O . VAL A 1 99 ? 18.047 3.983 -17.214 1.00 97.75 99 VAL A O 1
ATOM 801 N N . ILE A 1 100 ? 17.871 1.739 -17.315 1.00 98.06 100 ILE A N 1
ATOM 802 C CA . ILE A 1 100 ? 17.981 1.619 -18.768 1.00 98.06 100 ILE A CA 1
ATOM 803 C C . ILE A 1 100 ? 16.572 1.392 -19.320 1.00 98.06 100 ILE A C 1
ATOM 805 O O . ILE A 1 100 ? 16.013 0.311 -19.120 1.00 98.06 100 ILE A O 1
ATOM 809 N N . PRO A 1 101 ? 15.942 2.402 -19.952 1.00 98.06 101 PRO A N 1
ATOM 810 C CA . PRO A 1 101 ? 14.652 2.217 -20.598 1.00 98.06 101 PRO A CA 1
ATOM 811 C C . PRO A 1 101 ? 14.810 1.313 -21.816 1.00 98.06 101 PRO A C 1
ATOM 813 O O . PRO A 1 101 ? 15.793 1.429 -22.548 1.00 98.06 101 PRO A O 1
ATOM 816 N N . TYR A 1 102 ? 13.815 0.476 -22.080 1.00 96.94 102 TYR A N 1
ATOM 817 C CA . TYR A 1 102 ? 13.805 -0.380 -23.260 1.00 96.94 102 TYR A CA 1
ATOM 818 C C . TYR A 1 102 ? 12.408 -0.491 -23.868 1.00 96.94 102 TYR A C 1
ATOM 820 O O . TYR A 1 102 ? 11.400 -0.119 -23.262 1.00 96.94 102 TYR A O 1
ATOM 828 N N . ARG A 1 103 ? 12.359 -0.996 -25.101 1.00 93.00 103 ARG A N 1
ATOM 829 C CA . ARG A 1 103 ? 11.131 -1.388 -25.799 1.00 93.00 103 ARG A CA 1
ATOM 830 C C . ARG A 1 103 ? 11.344 -2.726 -26.492 1.00 93.00 103 ARG A C 1
ATOM 832 O O . ARG A 1 103 ? 12.431 -2.966 -27.016 1.00 93.00 103 ARG A O 1
ATOM 839 N N . TYR A 1 104 ? 10.306 -3.553 -26.522 1.00 84.69 104 TYR A N 1
ATOM 840 C CA . TYR A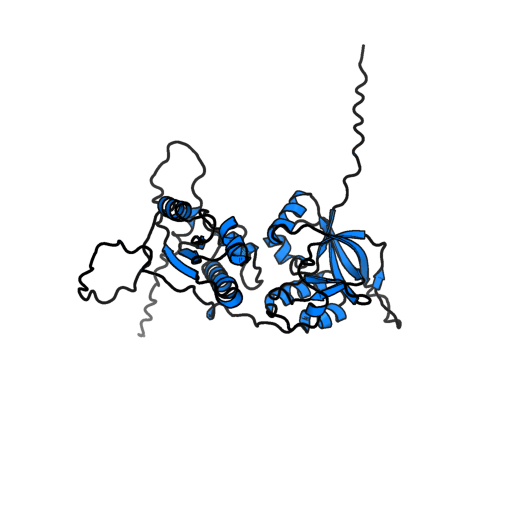 1 104 ? 10.256 -4.709 -27.412 1.00 84.69 104 TYR A CA 1
ATOM 841 C C . TYR A 1 104 ? 9.830 -4.254 -28.807 1.00 84.69 104 TYR A C 1
ATOM 843 O O . TYR A 1 104 ? 8.879 -3.482 -28.947 1.00 84.69 104 TYR A O 1
ATOM 851 N N . ASP A 1 105 ? 10.558 -4.696 -29.830 1.00 77.06 105 ASP A N 1
ATOM 852 C CA . ASP A 1 105 ? 10.124 -4.548 -31.217 1.00 77.06 105 ASP A CA 1
ATOM 853 C C . ASP A 1 105 ? 9.429 -5.835 -31.663 1.00 77.06 105 ASP A C 1
ATOM 855 O O . ASP A 1 105 ? 10.086 -6.815 -32.024 1.00 77.06 105 ASP A O 1
ATOM 859 N N . ASP A 1 106 ? 8.094 -5.810 -31.670 1.00 70.12 106 ASP A N 1
ATOM 860 C CA . ASP A 1 106 ? 7.243 -6.923 -32.115 1.00 70.12 106 ASP A CA 1
ATOM 861 C C . ASP A 1 106 ? 7.546 -7.377 -33.558 1.00 70.12 106 ASP A C 1
ATOM 863 O O . ASP A 1 106 ? 7.167 -8.479 -33.955 1.00 70.12 106 ASP A O 1
ATOM 867 N N . ASN A 1 107 ? 8.232 -6.549 -34.360 1.00 70.38 107 ASN A N 1
ATOM 868 C CA . ASN A 1 107 ? 8.571 -6.858 -35.752 1.00 70.38 107 ASN A CA 1
ATOM 869 C C . ASN A 1 107 ? 9.942 -7.514 -35.924 1.00 70.38 107 ASN A C 1
ATOM 871 O O . ASN A 1 107 ? 10.297 -7.901 -37.042 1.00 70.38 107 ASN A O 1
ATOM 875 N N . THR A 1 108 ? 10.729 -7.647 -34.857 1.00 59.44 108 THR A N 1
ATOM 876 C CA . THR A 1 108 ? 11.968 -8.417 -34.933 1.00 59.44 108 THR A CA 1
ATOM 877 C C . THR A 1 108 ? 11.620 -9.900 -34.895 1.00 59.44 108 THR A C 1
ATOM 879 O O . THR A 1 108 ? 11.455 -10.502 -33.838 1.00 59.44 108 THR A O 1
ATOM 882 N N . GLU A 1 109 ? 11.470 -10.511 -36.078 1.00 57.34 109 GLU A N 1
ATOM 883 C CA . GLU A 1 109 ? 11.492 -11.971 -36.219 1.00 57.34 109 GLU A CA 1
ATOM 884 C C . GLU A 1 109 ? 12.644 -12.499 -35.364 1.00 57.34 109 GLU A C 1
ATOM 886 O O . GLU A 1 109 ? 13.780 -12.103 -35.621 1.00 57.34 109 GLU A O 1
ATOM 891 N N . ARG A 1 110 ? 12.322 -13.306 -34.338 1.00 54.34 110 ARG A N 1
ATOM 892 C CA . ARG A 1 110 ? 13.211 -13.828 -33.283 1.00 54.34 110 ARG A CA 1
ATOM 893 C C . ARG A 1 110 ? 14.598 -14.199 -33.822 1.00 54.34 110 ARG A C 1
ATOM 895 O O . ARG A 1 110 ? 14.873 -15.361 -34.120 1.00 54.34 110 ARG A O 1
ATOM 902 N N . ARG A 1 111 ? 15.480 -13.213 -33.968 1.00 55.78 111 ARG A N 1
ATOM 903 C CA . ARG A 1 111 ? 16.900 -13.435 -34.203 1.00 55.78 111 ARG A CA 1
ATOM 904 C C . ARG A 1 111 ? 17.460 -13.913 -32.876 1.00 55.78 111 ARG A C 1
ATOM 906 O O . ARG A 1 111 ? 17.059 -13.410 -31.835 1.00 55.78 111 ARG A O 1
ATOM 913 N N . GLU A 1 112 ? 18.355 -14.893 -32.916 1.00 60.94 112 GLU A N 1
ATOM 914 C CA . GLU A 1 112 ? 19.103 -15.329 -31.735 1.00 60.94 112 GLU A CA 1
ATOM 915 C C . GLU A 1 112 ? 19.784 -14.106 -31.094 1.00 60.94 112 GLU A C 1
ATOM 917 O O . GLU A 1 112 ? 20.739 -13.558 -31.645 1.00 60.94 112 GLU A O 1
ATOM 922 N N . GLY A 1 113 ? 19.234 -13.629 -29.977 1.00 68.69 113 GLY A N 1
ATOM 923 C CA . GLY A 1 113 ? 19.640 -12.394 -29.315 1.00 68.69 113 GLY A CA 1
ATOM 924 C C . GLY A 1 113 ? 18.504 -11.791 -28.490 1.00 68.69 113 GLY A C 1
ATOM 925 O O . GLY A 1 113 ? 17.346 -12.177 -28.630 1.00 68.69 113 GLY A O 1
ATOM 926 N N . ASP A 1 114 ? 18.855 -10.858 -27.613 1.00 76.25 114 ASP A N 1
ATOM 927 C CA . ASP A 1 114 ? 17.897 -10.085 -26.829 1.00 76.25 114 ASP A CA 1
ATOM 928 C C . ASP A 1 114 ? 17.119 -9.122 -27.754 1.00 76.25 114 ASP A C 1
ATOM 930 O O . ASP A 1 114 ? 17.745 -8.282 -28.408 1.00 76.25 114 ASP A O 1
ATOM 934 N N . PRO A 1 115 ? 15.783 -9.241 -27.873 1.00 79.25 115 PRO A N 1
ATOM 935 C CA . PRO A 1 115 ? 14.977 -8.407 -28.769 1.00 79.25 115 PRO A CA 1
ATOM 936 C C . PRO A 1 115 ? 14.722 -6.991 -28.215 1.00 79.25 115 PRO A C 1
ATOM 938 O O . PRO A 1 115 ? 14.032 -6.192 -28.856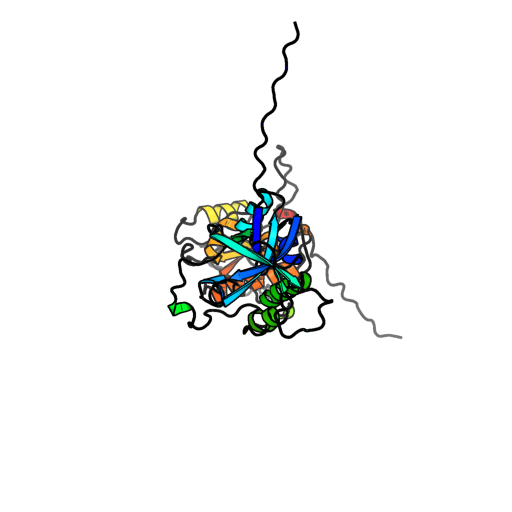 1.00 79.25 115 PRO A O 1
ATOM 941 N N . ARG A 1 116 ? 15.237 -6.659 -27.022 1.00 85.88 116 ARG A N 1
ATOM 942 C CA . ARG A 1 116 ? 15.076 -5.337 -26.409 1.00 85.88 116 ARG A CA 1
ATOM 943 C C . ARG A 1 116 ? 15.904 -4.288 -27.156 1.00 85.88 116 ARG A C 1
ATOM 945 O O . ARG A 1 116 ? 17.110 -4.423 -27.342 1.00 85.88 116 ARG A O 1
ATOM 952 N N . THR A 1 117 ? 15.264 -3.183 -27.534 1.00 89.19 117 THR A N 1
ATOM 953 C CA . THR A 1 117 ? 15.969 -1.966 -27.962 1.00 89.19 117 THR A CA 1
ATOM 954 C C . THR A 1 117 ? 16.128 -1.034 -26.769 1.00 89.19 117 THR A C 1
ATOM 956 O O . THR A 1 117 ? 15.147 -0.471 -26.276 1.00 89.19 117 THR A O 1
ATOM 959 N N . GLU A 1 118 ? 17.364 -0.869 -26.311 1.00 92.75 118 GLU A N 1
ATOM 960 C CA . GLU A 1 118 ? 17.712 -0.005 -25.183 1.00 92.75 118 GLU A CA 1
ATOM 961 C C . GLU A 1 118 ? 17.799 1.476 -25.582 1.00 92.75 118 GLU A C 1
ATOM 963 O O . GLU A 1 118 ? 18.125 1.835 -26.714 1.00 92.75 118 GLU A O 1
ATOM 968 N N . SER A 1 119 ? 17.500 2.353 -24.625 1.00 94.81 119 SER A N 1
ATOM 969 C CA . SER A 1 119 ? 17.682 3.805 -24.713 1.00 94.81 119 SER A CA 1
ATOM 970 C C . SER A 1 119 ? 18.773 4.283 -23.754 1.00 94.81 119 SER A C 1
ATOM 972 O O . SER A 1 119 ? 19.203 3.548 -22.866 1.00 94.81 119 SER A O 1
ATOM 974 N N . ASP A 1 120 ? 19.179 5.549 -23.886 1.00 96.38 120 ASP A N 1
ATOM 975 C CA . ASP A 1 120 ? 20.146 6.153 -22.968 1.00 96.38 120 ASP A CA 1
ATOM 976 C C . ASP A 1 120 ? 19.687 6.035 -21.500 1.00 96.38 120 ASP A C 1
ATOM 978 O O . ASP A 1 120 ? 18.517 6.307 -21.196 1.00 96.38 120 ASP A O 1
ATOM 982 N N . PRO A 1 121 ? 20.589 5.673 -20.565 1.00 97.31 121 PRO A N 1
ATOM 983 C CA . PRO A 1 121 ? 20.208 5.499 -19.171 1.00 97.31 121 PRO A CA 1
ATOM 984 C C . PRO A 1 121 ? 19.731 6.806 -18.529 1.00 97.31 121 PRO A C 1
ATOM 986 O O . PRO A 1 121 ? 20.383 7.847 -18.654 1.00 97.31 121 PRO A O 1
ATOM 989 N N . VAL A 1 122 ? 18.652 6.723 -17.752 1.00 97.62 122 VAL A N 1
ATOM 990 C CA . VAL A 1 122 ? 18.013 7.852 -17.063 1.00 97.62 122 VAL A CA 1
ATOM 991 C C . VAL A 1 122 ? 18.312 7.784 -15.566 1.00 97.62 122 VAL A C 1
ATOM 993 O O . VAL A 1 122 ? 18.256 6.716 -14.964 1.00 97.62 122 VAL A O 1
ATOM 996 N N . ASN A 1 123 ? 18.619 8.924 -14.942 1.00 97.25 123 ASN A N 1
ATOM 997 C CA . ASN A 1 123 ? 18.718 9.003 -13.483 1.00 97.25 123 ASN A CA 1
ATOM 998 C C . ASN A 1 123 ? 17.309 9.012 -12.881 1.00 97.25 123 ASN A C 1
ATOM 1000 O O . ASN A 1 123 ? 16.577 9.988 -13.043 1.00 97.25 123 ASN A O 1
ATOM 1004 N N . ALA A 1 124 ? 16.947 7.947 -12.172 1.00 97.06 124 ALA A N 1
ATOM 1005 C CA . ALA A 1 124 ? 15.646 7.797 -11.538 1.00 97.06 124 ALA A CA 1
ATOM 1006 C C . ALA A 1 124 ? 15.778 7.636 -10.023 1.00 97.06 124 ALA A C 1
ATOM 1008 O O . ALA A 1 124 ? 16.778 7.127 -9.511 1.00 97.06 124 ALA A O 1
ATOM 1009 N N . ARG A 1 125 ? 14.738 8.075 -9.316 1.00 95.12 125 ARG A N 1
ATOM 1010 C CA . ARG A 1 125 ? 14.552 7.826 -7.889 1.00 95.12 125 ARG A CA 1
ATOM 1011 C C . ARG A 1 125 ? 13.902 6.466 -7.690 1.00 95.12 125 ARG A C 1
ATOM 1013 O O . ARG A 1 125 ? 13.016 6.100 -8.457 1.00 95.12 125 ARG A O 1
ATOM 1020 N N . PHE A 1 126 ? 14.231 5.777 -6.612 1.00 89.75 126 PHE A N 1
ATOM 1021 C CA . PHE A 1 126 ? 13.377 4.715 -6.091 1.00 89.75 126 PHE A CA 1
ATOM 1022 C C . PHE A 1 126 ? 13.475 4.640 -4.573 1.00 89.75 126 PHE A C 1
ATOM 1024 O O . PHE A 1 126 ? 14.315 5.292 -3.956 1.00 89.75 126 PHE A O 1
ATOM 1031 N N . VAL A 1 127 ? 12.565 3.885 -3.967 1.00 86.25 127 VAL A N 1
ATOM 1032 C CA . VAL A 1 127 ? 12.590 3.591 -2.535 1.00 86.25 127 VAL A CA 1
ATOM 1033 C C . VAL A 1 127 ? 13.098 2.170 -2.372 1.00 86.25 127 VAL A C 1
ATOM 1035 O O . VAL A 1 127 ? 12.540 1.267 -2.982 1.00 86.25 127 VAL A O 1
ATOM 1038 N N . GLU A 1 128 ? 14.136 1.974 -1.569 1.00 85.69 128 GLU A N 1
ATOM 1039 C CA . GLU A 1 128 ? 14.651 0.660 -1.179 1.00 85.69 128 GLU A CA 1
ATOM 1040 C C . GLU A 1 128 ? 14.812 0.598 0.343 1.00 85.69 128 GLU A C 1
ATOM 1042 O O . GLU A 1 128 ? 14.944 1.622 1.016 1.00 85.69 128 GLU A O 1
ATOM 1047 N N . PHE A 1 129 ? 14.793 -0.608 0.899 1.00 77.31 129 PHE A N 1
ATOM 1048 C CA . PHE A 1 129 ? 14.999 -0.849 2.328 1.00 77.31 129 PHE A CA 1
ATOM 1049 C C . PHE A 1 129 ? 16.397 -1.439 2.579 1.00 77.31 129 PHE A C 1
ATOM 1051 O O . PHE A 1 129 ? 16.531 -2.495 3.197 1.00 77.31 129 PHE A O 1
ATOM 1058 N N . SER A 1 130 ? 17.433 -0.761 2.073 1.00 65.06 130 SER A N 1
ATOM 1059 C CA . SER A 1 130 ? 18.832 -1.225 2.057 1.00 65.06 130 SER A CA 1
ATOM 1060 C C . SER A 1 130 ? 19.466 -1.366 3.442 1.00 65.06 130 SER A C 1
ATOM 1062 O O . SER A 1 130 ? 20.237 -2.294 3.665 1.00 65.06 130 SER A O 1
ATOM 1064 N N . ASP A 1 131 ? 19.119 -0.495 4.395 1.00 58.09 131 ASP A N 1
ATOM 1065 C CA . ASP A 1 131 ? 19.830 -0.338 5.681 1.00 58.09 131 ASP A CA 1
ATOM 1066 C C . ASP A 1 131 ? 19.750 -1.555 6.626 1.00 58.09 131 ASP A C 1
ATOM 1068 O O . ASP A 1 131 ? 20.220 -1.496 7.763 1.00 58.09 131 ASP A O 1
ATOM 1072 N N . LYS A 1 132 ? 19.103 -2.648 6.206 1.00 53.81 132 LYS A N 1
ATOM 1073 C CA . LYS A 1 132 ? 18.837 -3.828 7.041 1.00 53.81 132 LYS A CA 1
ATOM 1074 C C . LYS A 1 132 ? 19.100 -5.171 6.372 1.00 53.81 132 LYS A C 1
ATOM 1076 O O . LYS A 1 132 ? 18.884 -6.189 7.021 1.00 53.81 132 LYS A O 1
ATOM 1081 N N . VAL A 1 133 ? 19.517 -5.197 5.111 1.00 56.59 133 VAL A N 1
ATOM 1082 C CA . VAL A 1 133 ? 19.744 -6.458 4.401 1.00 56.59 133 VAL A CA 1
ATOM 1083 C C . VAL A 1 133 ? 21.248 -6.633 4.240 1.00 56.59 133 VAL A C 1
ATOM 1085 O O . VAL A 1 133 ? 21.830 -6.202 3.252 1.00 56.59 133 VAL A O 1
ATOM 1088 N N . GLU A 1 134 ? 21.892 -7.211 5.255 1.00 57.91 134 GLU A N 1
ATOM 1089 C CA . GLU A 1 134 ? 23.246 -7.752 5.084 1.00 57.91 134 GLU A CA 1
ATOM 1090 C C . GLU A 1 134 ? 23.203 -8.828 3.983 1.00 57.91 134 GLU A C 1
ATOM 1092 O O . GLU A 1 134 ? 22.184 -9.506 3.837 1.00 57.91 134 GLU A O 1
ATOM 1097 N N . ASP A 1 135 ? 24.281 -9.001 3.208 1.00 54.91 135 ASP A N 1
ATOM 1098 C CA . ASP A 1 135 ? 24.348 -9.968 2.091 1.00 54.91 135 ASP A CA 1
ATOM 1099 C C . ASP A 1 135 ? 23.909 -11.394 2.496 1.00 54.91 135 ASP A C 1
ATOM 1101 O O . ASP A 1 135 ? 23.402 -12.155 1.672 1.00 54.91 135 ASP A O 1
ATOM 1105 N N . GLU A 1 136 ? 24.034 -11.747 3.779 1.00 51.91 136 GLU A N 1
ATOM 1106 C CA . GLU A 1 136 ? 23.599 -13.030 4.352 1.00 51.91 136 GLU A CA 1
ATOM 1107 C C . GLU A 1 136 ? 22.066 -13.236 4.323 1.00 51.91 136 GLU A C 1
ATOM 1109 O O . GLU A 1 136 ? 21.575 -14.367 4.367 1.00 51.91 136 GLU A O 1
ATOM 1114 N N . PHE A 1 137 ? 21.279 -12.166 4.177 1.00 54.22 137 PHE A N 1
ATOM 1115 C CA . PHE A 1 137 ? 19.823 -12.238 4.035 1.00 54.22 137 PHE A CA 1
ATOM 1116 C C . PHE A 1 137 ? 19.349 -12.552 2.608 1.00 54.22 137 PHE A C 1
ATOM 1118 O O . PHE A 1 137 ? 18.175 -12.869 2.420 1.00 54.22 137 PHE A O 1
ATOM 1125 N N . LEU A 1 138 ? 20.233 -12.521 1.604 1.00 56.31 138 LEU A N 1
ATOM 1126 C CA . LEU A 1 138 ? 19.879 -12.808 0.203 1.00 56.31 138 LEU A CA 1
ATOM 1127 C C . LEU A 1 138 ? 19.490 -14.271 -0.042 1.00 56.31 138 LEU A C 1
ATOM 1129 O O . LEU A 1 138 ? 18.696 -14.555 -0.944 1.00 56.31 138 LEU A O 1
ATOM 1133 N N . ASP A 1 139 ? 20.041 -15.165 0.778 1.00 61.62 139 ASP A N 1
ATOM 1134 C CA . ASP A 1 139 ? 19.745 -16.600 0.792 1.00 61.62 139 ASP A CA 1
ATOM 1135 C C . ASP A 1 139 ? 18.892 -16.992 2.011 1.00 61.62 139 ASP A C 1
ATOM 1137 O O . ASP A 1 139 ? 18.567 -18.167 2.206 1.00 61.62 139 ASP A O 1
ATOM 1141 N N . SER A 1 140 ? 18.520 -16.016 2.846 1.00 54.91 140 SER A N 1
ATOM 1142 C CA . SER A 1 140 ? 17.685 -16.280 4.010 1.00 54.91 140 SER A CA 1
ATOM 1143 C C . SER A 1 140 ? 16.257 -16.605 3.565 1.00 54.91 140 SER A C 1
ATOM 1145 O O . SER A 1 140 ? 15.740 -16.001 2.619 1.00 54.91 140 SER A O 1
ATOM 1147 N N . PRO A 1 141 ? 15.596 -17.571 4.225 1.00 58.00 141 PRO A N 1
ATOM 1148 C CA . PRO A 1 141 ? 14.228 -17.932 3.894 1.00 58.00 141 PRO A CA 1
ATOM 1149 C C . PRO A 1 141 ? 13.336 -16.695 3.995 1.00 58.00 141 PRO A C 1
ATOM 1151 O O . PRO A 1 141 ? 13.448 -15.915 4.940 1.00 58.00 141 PRO A O 1
ATOM 1154 N N . ILE A 1 142 ? 12.446 -16.529 3.014 1.00 61.88 142 ILE A N 1
ATOM 1155 C CA . ILE A 1 142 ? 11.460 -15.448 2.994 1.00 61.88 142 ILE A CA 1
ATOM 1156 C C . ILE A 1 142 ? 10.711 -15.459 4.336 1.00 61.88 142 ILE A C 1
ATOM 1158 O O . ILE A 1 142 ? 9.962 -16.395 4.617 1.00 61.88 142 ILE A O 1
ATOM 1162 N N . GLU A 1 143 ? 10.900 -14.421 5.161 1.00 68.19 143 GLU A N 1
ATOM 1163 C CA . GLU A 1 143 ? 10.297 -14.350 6.503 1.00 68.19 143 GLU A CA 1
ATOM 1164 C C . GLU A 1 143 ? 8.766 -14.370 6.435 1.00 68.19 143 GLU A C 1
ATOM 1166 O O . GLU A 1 143 ? 8.077 -14.846 7.337 1.00 68.19 143 GLU A O 1
ATOM 1171 N N . THR A 1 144 ? 8.205 -13.808 5.365 1.00 81.81 144 THR A N 1
ATOM 1172 C CA . THR A 1 144 ? 6.767 -13.780 5.104 1.00 81.81 144 THR A CA 1
ATOM 1173 C C . THR A 1 144 ? 6.524 -13.753 3.606 1.00 81.81 144 THR A C 1
ATOM 1175 O O . THR A 1 144 ? 7.027 -12.869 2.917 1.00 81.81 144 THR A O 1
ATOM 1178 N N . LEU A 1 145 ? 5.734 -14.699 3.102 1.00 91.25 145 LEU A N 1
ATOM 1179 C CA . LEU A 1 145 ? 5.406 -14.768 1.681 1.00 91.25 145 LEU A CA 1
ATOM 1180 C C . LEU A 1 145 ? 4.566 -13.553 1.235 1.00 91.25 145 LEU A C 1
ATOM 1182 O O . LEU A 1 145 ? 3.703 -13.091 1.996 1.00 91.25 145 LEU A O 1
ATOM 1186 N N . PRO A 1 146 ? 4.765 -13.043 0.006 1.00 94.12 146 PRO A N 1
ATOM 1187 C CA . PRO A 1 146 ? 3.870 -12.059 -0.589 1.00 94.12 146 PRO A CA 1
ATOM 1188 C C . PRO A 1 146 ? 2.449 -12.613 -0.733 1.00 94.12 146 PRO A C 1
ATOM 1190 O O . PRO A 1 146 ? 2.205 -13.818 -0.787 1.00 94.12 146 PRO A O 1
ATOM 1193 N N . GLN A 1 147 ? 1.479 -11.710 -0.803 1.00 94.50 147 GLN A N 1
ATOM 1194 C CA . GLN A 1 147 ? 0.085 -12.068 -1.062 1.00 94.50 147 GLN A CA 1
ATOM 1195 C C . GLN A 1 147 ? -0.119 -12.272 -2.566 1.00 94.50 147 GLN A C 1
ATOM 1197 O O . GLN A 1 147 ? 0.382 -11.478 -3.355 1.00 94.50 147 GLN A O 1
ATOM 1202 N N . CYS A 1 148 ? -0.924 -13.255 -2.968 1.00 95.69 148 CYS A N 1
ATOM 1203 C CA . CYS A 1 148 ? -1.231 -13.537 -4.376 1.00 95.69 148 CYS A CA 1
ATOM 1204 C C . CYS A 1 148 ? -1.668 -12.273 -5.140 1.00 95.69 148 CYS A C 1
ATOM 1206 O O . CYS A 1 148 ? -1.043 -11.889 -6.123 1.00 95.69 148 CYS A O 1
ATOM 1208 N N . ARG A 1 149 ? -2.643 -11.528 -4.596 1.00 95.25 149 ARG A N 1
ATOM 1209 C CA . ARG A 1 149 ? -3.112 -10.260 -5.189 1.00 95.25 149 ARG A CA 1
ATOM 1210 C C . ARG A 1 149 ? -2.007 -9.211 -5.370 1.00 95.25 149 ARG A C 1
ATOM 1212 O O . ARG A 1 149 ? -2.118 -8.345 -6.224 1.00 95.25 149 ARG A O 1
ATOM 1219 N N . TYR A 1 150 ? -0.975 -9.232 -4.525 1.00 96.25 150 TYR A N 1
ATOM 1220 C CA . TYR A 1 150 ? 0.121 -8.266 -4.579 1.00 96.25 150 TYR A CA 1
ATOM 1221 C C . TYR A 1 150 ? 1.012 -8.550 -5.791 1.00 96.25 150 TYR A C 1
ATOM 1223 O O . TYR A 1 150 ? 1.330 -7.623 -6.531 1.00 96.25 150 TYR A O 1
ATOM 1231 N N . LEU A 1 151 ? 1.340 -9.826 -6.021 1.00 97.75 151 LEU A N 1
ATOM 1232 C CA . LEU A 1 151 ? 2.080 -10.277 -7.201 1.00 97.75 151 LEU A CA 1
ATOM 1233 C C . LEU A 1 151 ? 1.273 -10.061 -8.483 1.00 97.75 151 LEU A C 1
ATOM 1235 O O . LEU A 1 151 ? 1.802 -9.517 -9.444 1.00 97.75 151 LEU A O 1
ATOM 1239 N N . GLU A 1 152 ? -0.024 -10.384 -8.471 1.00 97.56 152 GLU A N 1
ATOM 1240 C CA . GLU A 1 152 ? -0.907 -10.148 -9.621 1.00 97.56 152 GLU A CA 1
ATOM 1241 C C . GLU A 1 152 ? -0.950 -8.672 -10.028 1.00 97.56 152 GLU A C 1
ATOM 1243 O O . GLU A 1 152 ? -0.893 -8.368 -11.215 1.00 97.56 152 GLU A O 1
ATOM 1248 N N . LEU A 1 153 ? -1.018 -7.741 -9.068 1.00 98.06 153 LEU A N 1
ATOM 1249 C CA . LEU A 1 153 ? -0.984 -6.309 -9.376 1.00 98.06 153 LEU A CA 1
ATOM 1250 C C . LEU A 1 153 ? 0.334 -5.916 -10.054 1.00 98.06 153 LEU A C 1
ATOM 1252 O O . LEU A 1 153 ? 0.299 -5.158 -11.026 1.00 98.06 153 LEU A O 1
ATOM 1256 N N . ILE A 1 154 ? 1.470 -6.433 -9.569 1.00 98.44 154 ILE A N 1
ATOM 1257 C CA . ILE A 1 154 ? 2.786 -6.194 -10.177 1.00 98.44 154 ILE A CA 1
ATOM 1258 C C . ILE A 1 154 ? 2.807 -6.732 -11.607 1.00 98.44 154 ILE A C 1
ATOM 1260 O O . ILE A 1 154 ? 3.044 -5.962 -12.534 1.00 98.44 154 ILE A O 1
ATOM 1264 N N . ALA A 1 155 ? 2.486 -8.014 -11.788 1.00 98.44 155 ALA A N 1
ATOM 1265 C CA . ALA A 1 155 ? 2.504 -8.678 -13.086 1.00 98.44 155 ALA A CA 1
ATOM 1266 C C . ALA A 1 155 ? 1.564 -8.001 -14.093 1.00 98.44 155 ALA A C 1
ATOM 1268 O O . ALA A 1 155 ? 1.968 -7.709 -15.211 1.00 98.44 155 ALA A O 1
ATOM 1269 N N . GLN A 1 156 ? 0.331 -7.668 -13.693 1.00 98.25 156 GLN A N 1
ATOM 1270 C CA . GLN A 1 156 ? -0.620 -6.950 -14.550 1.00 98.25 156 GLN A CA 1
ATOM 1271 C C . GLN A 1 156 ? -0.083 -5.588 -14.995 1.00 98.25 156 GLN A C 1
ATOM 1273 O O . GLN A 1 156 ? -0.204 -5.239 -16.166 1.00 98.25 156 GLN A O 1
ATOM 1278 N N . GLY A 1 157 ? 0.512 -4.823 -14.073 1.00 98.25 157 GLY A N 1
ATOM 1279 C CA . GLY A 1 157 ? 1.094 -3.528 -14.410 1.00 98.25 157 GLY A CA 1
ATOM 1280 C C . GLY A 1 157 ? 2.306 -3.671 -15.327 1.00 98.25 157 GLY A C 1
ATOM 1281 O O . GLY A 1 157 ? 2.397 -2.968 -16.321 1.00 98.25 157 GLY A O 1
ATOM 1282 N N . MET A 1 158 ? 3.205 -4.612 -15.049 1.00 98.31 158 MET A N 1
ATOM 1283 C CA . MET A 1 158 ? 4.371 -4.889 -15.893 1.00 98.31 158 MET A CA 1
ATOM 1284 C C . MET A 1 158 ? 3.964 -5.332 -17.311 1.00 98.31 158 MET A C 1
ATOM 1286 O O . MET A 1 158 ? 4.432 -4.748 -18.288 1.00 98.31 158 MET A O 1
ATOM 1290 N N . ASN A 1 159 ? 3.014 -6.265 -17.424 1.00 97.69 159 ASN A N 1
ATOM 1291 C CA . ASN A 1 159 ? 2.468 -6.729 -18.704 1.00 97.69 159 ASN A CA 1
ATOM 1292 C C . ASN A 1 159 ? 1.846 -5.591 -19.519 1.00 97.69 159 ASN A C 1
ATOM 1294 O O . ASN A 1 159 ? 2.080 -5.483 -20.720 1.00 97.69 159 ASN A O 1
ATOM 1298 N N . GLN A 1 160 ? 1.081 -4.705 -18.873 1.00 97.38 160 GLN A N 1
ATOM 1299 C CA . GLN A 1 160 ? 0.411 -3.590 -19.546 1.00 97.38 160 GLN A CA 1
ATOM 1300 C C . GLN A 1 160 ? 1.383 -2.659 -20.291 1.00 97.38 160 GLN A C 1
ATOM 1302 O O . GLN A 1 160 ? 0.999 -2.060 -21.295 1.00 97.38 160 GLN A O 1
ATOM 1307 N N . TYR A 1 161 ? 2.621 -2.528 -19.810 1.00 96.88 161 TYR A N 1
ATOM 1308 C CA . TYR A 1 161 ? 3.620 -1.628 -20.391 1.00 96.88 161 TYR A CA 1
ATOM 1309 C C . TYR A 1 161 ? 4.735 -2.355 -21.152 1.00 96.88 161 TYR A C 1
ATOM 1311 O O . TYR A 1 161 ? 5.687 -1.704 -21.572 1.00 96.88 161 TYR A O 1
ATOM 1319 N N . GLY A 1 162 ? 4.600 -3.665 -21.389 1.00 95.75 162 GLY A N 1
ATOM 1320 C CA . GLY A 1 162 ? 5.561 -4.442 -22.177 1.00 95.75 162 GLY A CA 1
ATOM 1321 C C . GLY A 1 162 ? 6.892 -4.644 -21.456 1.00 95.75 162 GLY A C 1
ATOM 1322 O O . GLY A 1 162 ? 7.958 -4.432 -22.037 1.00 95.75 162 GLY A O 1
ATOM 1323 N N . VAL A 1 163 ? 6.848 -4.947 -20.158 1.00 96.94 163 VAL A N 1
ATOM 1324 C CA . VAL A 1 163 ? 8.003 -5.520 -19.454 1.00 96.94 163 VAL A CA 1
ATOM 1325 C C . VAL A 1 163 ? 8.188 -6.966 -19.921 1.00 96.94 163 VAL A C 1
ATOM 1327 O O . VAL A 1 163 ? 7.212 -7.624 -20.261 1.00 96.94 163 VAL A O 1
ATOM 1330 N N . ASP A 1 164 ? 9.437 -7.430 -19.940 1.00 95.44 164 ASP A N 1
ATOM 1331 C CA . ASP A 1 164 ? 9.819 -8.800 -20.310 1.00 95.44 164 ASP A CA 1
ATOM 1332 C C . ASP A 1 164 ? 8.930 -9.875 -19.653 1.00 95.44 164 ASP A C 1
ATOM 1334 O O . ASP A 1 164 ? 8.882 -9.978 -18.425 1.00 95.44 164 ASP A O 1
ATOM 1338 N N . GLU A 1 165 ? 8.233 -10.667 -20.472 1.00 95.50 165 GLU A N 1
ATOM 1339 C CA . GLU A 1 165 ? 7.318 -11.722 -20.021 1.00 95.50 165 GLU A CA 1
ATOM 1340 C C . GLU A 1 165 ? 8.070 -12.835 -19.279 1.00 95.50 165 GLU A C 1
ATOM 1342 O O . GLU A 1 165 ? 7.612 -13.270 -18.222 1.00 95.50 165 GLU A O 1
ATOM 1347 N N . ASP A 1 166 ? 9.269 -13.209 -19.747 1.00 95.81 166 ASP A N 1
ATOM 1348 C CA . ASP A 1 166 ? 10.087 -14.239 -19.097 1.00 95.81 166 ASP A CA 1
ATOM 1349 C C . ASP A 1 166 ? 10.508 -13.780 -17.691 1.00 95.81 166 ASP A C 1
ATOM 1351 O O . ASP A 1 166 ? 10.498 -14.566 -16.740 1.00 95.81 166 ASP A O 1
ATOM 1355 N N . TYR A 1 167 ? 10.813 -12.486 -17.526 1.00 97.12 167 TYR A N 1
ATOM 1356 C CA . TYR A 1 167 ? 11.088 -11.897 -16.213 1.00 97.12 167 TYR A CA 1
ATOM 1357 C C . TYR A 1 167 ? 9.849 -11.920 -15.311 1.00 97.12 167 TYR A C 1
ATOM 1359 O O . TYR A 1 167 ? 9.946 -12.269 -14.134 1.00 97.12 167 TYR A O 1
ATOM 1367 N N . ILE A 1 168 ? 8.676 -11.542 -15.832 1.00 97.94 168 ILE A N 1
ATOM 1368 C CA . ILE A 1 168 ? 7.430 -11.538 -15.050 1.00 97.94 168 ILE A CA 1
ATOM 1369 C C . ILE A 1 168 ? 7.114 -12.956 -14.567 1.00 97.94 168 ILE A C 1
ATOM 1371 O O . ILE A 1 168 ? 6.819 -13.150 -13.385 1.00 97.94 168 ILE A O 1
ATOM 1375 N N . ASP A 1 169 ? 7.223 -13.948 -15.443 1.00 97.56 169 ASP A N 1
ATOM 1376 C CA . ASP A 1 169 ? 6.952 -15.338 -15.099 1.00 97.56 169 ASP A CA 1
ATOM 1377 C C . ASP A 1 169 ? 7.963 -15.886 -14.085 1.00 97.56 169 ASP A C 1
ATOM 1379 O O . ASP A 1 169 ? 7.562 -16.467 -13.070 1.00 97.56 169 ASP A O 1
ATOM 1383 N N . ALA A 1 170 ? 9.261 -15.656 -14.306 1.00 96.75 170 ALA A N 1
ATOM 1384 C CA . ALA A 1 170 ? 10.329 -16.202 -13.472 1.00 96.75 170 ALA A CA 1
ATOM 1385 C C . ALA A 1 170 ? 10.480 -15.500 -12.112 1.00 96.75 170 ALA A C 1
ATOM 1387 O O . ALA A 1 170 ? 10.674 -16.172 -11.099 1.00 96.75 170 ALA A O 1
ATOM 1388 N N . GLU A 1 171 ? 10.385 -14.170 -12.061 1.00 96.75 171 GLU A N 1
ATOM 1389 C CA . GLU A 1 171 ? 10.689 -13.390 -10.851 1.00 96.75 171 GLU A CA 1
ATOM 1390 C C . GLU A 1 171 ? 9.428 -12.960 -10.087 1.00 96.75 171 GLU A C 1
ATOM 1392 O O . GLU A 1 171 ? 9.463 -12.808 -8.862 1.00 96.75 171 GLU A O 1
ATOM 1397 N N . ILE A 1 172 ? 8.284 -12.789 -10.764 1.00 97.81 172 ILE A N 1
ATOM 1398 C CA . ILE A 1 172 ? 7.032 -12.364 -10.116 1.00 97.81 172 ILE A CA 1
ATOM 1399 C C . ILE A 1 172 ? 6.103 -13.553 -9.891 1.00 97.81 172 ILE A C 1
ATOM 1401 O O . ILE A 1 172 ? 5.741 -13.837 -8.749 1.00 97.81 172 ILE A O 1
ATOM 1405 N N . MET A 1 173 ? 5.711 -14.258 -10.952 1.00 97.56 173 MET A N 1
ATOM 1406 C CA . MET A 1 173 ? 4.641 -15.259 -10.879 1.00 97.56 173 MET A CA 1
ATOM 1407 C C . MET A 1 173 ? 5.100 -16.605 -10.313 1.00 97.56 173 MET A C 1
ATOM 1409 O O . MET A 1 173 ? 4.299 -17.298 -9.683 1.00 97.56 173 MET A O 1
ATOM 1413 N N . ALA A 1 174 ? 6.380 -16.959 -10.453 1.00 96.50 174 ALA A N 1
ATOM 1414 C CA . ALA A 1 174 ? 6.954 -18.141 -9.810 1.00 96.50 174 ALA A CA 1
ATOM 1415 C C . ALA A 1 174 ? 7.222 -17.953 -8.302 1.00 96.50 174 ALA A C 1
ATOM 1417 O O . ALA A 1 174 ? 7.512 -18.929 -7.602 1.00 96.50 174 ALA A O 1
ATOM 1418 N N . THR A 1 175 ? 7.110 -16.726 -7.775 1.00 95.12 175 THR A N 1
ATOM 1419 C CA . THR A 1 175 ? 7.325 -16.456 -6.348 1.00 95.12 175 THR A CA 1
ATOM 1420 C C . THR A 1 175 ? 6.254 -17.158 -5.497 1.00 95.12 175 THR A C 1
ATOM 1422 O O . THR A 1 175 ? 5.062 -16.922 -5.703 1.00 95.12 175 THR A O 1
ATOM 1425 N N . PRO A 1 176 ? 6.627 -17.971 -4.486 1.00 94.81 176 PRO A N 1
ATOM 1426 C CA . PRO A 1 176 ? 5.659 -18.574 -3.572 1.00 94.81 176 PRO A CA 1
ATOM 1427 C C . PRO A 1 176 ? 4.816 -17.515 -2.854 1.00 94.81 176 PRO A C 1
ATOM 1429 O O . PRO A 1 176 ? 5.344 -16.515 -2.368 1.00 94.81 176 PRO A O 1
ATOM 1432 N N . PHE A 1 177 ? 3.507 -17.745 -2.737 1.00 96.12 177 PHE A N 1
ATOM 1433 C CA . PHE A 1 177 ? 2.577 -16.730 -2.240 1.00 96.12 177 PHE A CA 1
ATOM 1434 C C . PHE A 1 177 ? 1.531 -17.268 -1.262 1.00 96.12 177 PHE A C 1
ATOM 1436 O O . PHE A 1 177 ? 1.214 -18.457 -1.228 1.00 96.12 177 PHE A O 1
ATOM 1443 N N . VAL A 1 178 ? 0.945 -16.351 -0.488 1.00 94.50 178 VAL A N 1
ATOM 1444 C CA . VAL A 1 178 ? -0.273 -16.592 0.296 1.00 94.50 178 VAL A CA 1
ATOM 1445 C C . VAL A 1 178 ? -1.494 -16.437 -0.621 1.00 94.50 178 VAL A C 1
ATOM 1447 O O . VAL A 1 178 ? -1.650 -15.364 -1.216 1.00 94.50 178 VAL A O 1
ATOM 1450 N N . PRO A 1 179 ? -2.360 -17.460 -0.762 1.00 95.81 179 PRO A N 1
ATOM 1451 C CA . PRO A 1 179 ? -3.556 -17.381 -1.599 1.00 95.81 179 PRO A CA 1
ATOM 1452 C C . PRO A 1 179 ? -4.507 -16.248 -1.198 1.00 95.81 179 PRO A C 1
ATOM 1454 O O . PRO A 1 179 ? -4.491 -15.766 -0.064 1.00 95.81 179 PRO A O 1
ATOM 1457 N N . LYS A 1 180 ? -5.367 -15.834 -2.136 1.00 94.12 180 LYS A N 1
ATOM 1458 C CA . LYS A 1 180 ? -6.448 -14.890 -1.835 1.00 94.12 180 LYS A CA 1
ATOM 1459 C C . LYS A 1 180 ? -7.424 -15.506 -0.831 1.00 94.12 180 LYS A C 1
ATOM 1461 O O . LYS A 1 180 ? -7.751 -16.685 -0.917 1.00 94.12 180 LYS A O 1
ATOM 1466 N N . CYS A 1 181 ? -7.911 -14.672 0.079 1.00 93.81 181 CYS A N 1
ATOM 1467 C CA . CYS A 1 181 ? -9.011 -14.999 0.974 1.00 93.81 181 CYS A CA 1
ATOM 1468 C C . CYS A 1 181 ? -10.291 -14.410 0.362 1.00 93.81 181 CYS A C 1
ATOM 1470 O O . CYS A 1 181 ? -10.296 -13.207 0.086 1.00 93.81 181 CYS A O 1
ATOM 1472 N N . PRO A 1 182 ? -11.336 -15.206 0.087 1.00 94.62 182 PRO A N 1
ATOM 1473 C CA . PRO A 1 182 ? -12.586 -14.677 -0.439 1.00 94.62 182 PRO A CA 1
ATOM 1474 C C . PRO A 1 182 ? -13.372 -13.915 0.650 1.00 94.62 182 PRO A C 1
ATOM 1476 O O . PRO A 1 182 ? -13.160 -14.149 1.844 1.00 94.62 182 PRO A O 1
ATOM 1479 N N . PRO A 1 183 ? -14.295 -13.005 0.281 1.00 95.00 183 PRO A N 1
ATOM 1480 C CA . PRO A 1 183 ? -15.003 -12.154 1.243 1.00 95.00 183 PRO A CA 1
ATOM 1481 C C . PRO A 1 183 ? -15.739 -12.886 2.372 1.00 95.00 183 PRO A C 1
ATOM 1483 O O . PRO A 1 183 ? -15.820 -12.386 3.492 1.00 95.00 183 PRO A O 1
ATOM 1486 N N . GLU A 1 184 ? -16.279 -14.064 2.091 1.00 95.44 184 GLU A N 1
ATOM 1487 C CA . GLU A 1 184 ? -16.957 -14.946 3.042 1.00 95.44 184 GLU A CA 1
ATOM 1488 C C . GLU A 1 184 ? -16.033 -15.521 4.126 1.00 95.44 184 GLU A C 1
ATOM 1490 O O . GLU A 1 184 ? -16.515 -15.923 5.186 1.00 95.44 184 GLU A O 1
ATOM 1495 N N . GLU A 1 185 ? -14.722 -15.520 3.891 1.00 96.50 185 GLU A N 1
ATOM 1496 C CA . GLU A 1 185 ? -13.696 -15.994 4.823 1.00 96.50 185 GLU A CA 1
ATOM 1497 C C . GLU A 1 185 ? -12.995 -14.849 5.571 1.00 96.50 185 GLU A C 1
ATOM 1499 O O . GLU A 1 185 ? -12.126 -15.095 6.412 1.00 96.50 185 GLU A O 1
ATOM 1504 N N . TYR A 1 186 ? -13.380 -13.595 5.306 1.00 97.19 186 TYR A N 1
ATOM 1505 C CA . TYR A 1 186 ? -12.802 -12.437 5.978 1.00 97.19 186 TYR A CA 1
ATOM 1506 C C . TYR A 1 186 ? -12.938 -12.541 7.494 1.00 97.19 186 TYR A C 1
ATOM 1508 O O . TYR A 1 186 ? -14.027 -12.656 8.064 1.00 97.19 186 TYR A O 1
ATOM 1516 N N . GLN A 1 187 ? -11.789 -12.458 8.155 1.00 96.12 187 GLN A N 1
ATOM 1517 C CA . GLN A 1 187 ? -11.689 -12.539 9.597 1.00 96.12 187 GLN A CA 1
ATOM 1518 C C . GLN A 1 187 ? -12.082 -11.211 10.238 1.00 96.12 187 GLN A C 1
ATOM 1520 O O . GLN A 1 187 ? -11.871 -10.129 9.687 1.00 96.12 187 GLN A O 1
ATOM 1525 N N . GLN A 1 188 ? -12.623 -11.306 11.449 1.00 95.88 188 GLN A N 1
ATOM 1526 C CA . GLN A 1 188 ? -12.996 -10.155 12.260 1.00 95.88 188 GLN A CA 1
ATOM 1527 C C . GLN A 1 188 ? -12.050 -10.001 13.446 1.00 95.88 188 GLN A C 1
ATOM 1529 O O . GLN A 1 188 ? -11.571 -10.977 14.026 1.00 95.88 188 GLN A O 1
ATOM 1534 N N . VAL A 1 189 ? -11.820 -8.756 13.844 1.00 95.12 189 VAL A N 1
ATOM 1535 C CA . VAL A 1 189 ? -11.070 -8.416 15.047 1.00 95.12 189 VAL A CA 1
ATOM 1536 C C . VAL A 1 189 ? -11.898 -8.800 16.282 1.00 95.12 189 VAL A C 1
ATOM 1538 O O . VAL A 1 189 ? -13.083 -8.456 16.364 1.00 95.12 189 VAL A O 1
ATOM 1541 N N . PRO A 1 190 ? -11.293 -9.467 17.283 1.00 94.88 190 PRO A N 1
ATOM 1542 C CA . PRO A 1 190 ? -11.999 -9.889 18.488 1.00 94.88 190 PRO A CA 1
ATOM 1543 C C . PRO A 1 190 ? -12.539 -8.706 19.306 1.00 94.88 190 PRO A C 1
ATOM 1545 O O . PRO A 1 190 ? -11.969 -7.613 19.331 1.00 94.88 190 PRO A O 1
ATOM 1548 N N . LEU A 1 191 ? -13.642 -8.935 20.021 1.00 94.00 191 LEU A N 1
ATOM 1549 C CA . LEU A 1 191 ? -14.291 -7.933 20.874 1.00 94.00 191 LEU A CA 1
ATOM 1550 C C . LEU A 1 191 ? -13.682 -7.918 22.287 1.00 94.00 191 LEU A C 1
ATOM 1552 O O . LEU A 1 191 ? -13.480 -8.974 22.885 1.00 94.00 191 LEU A O 1
ATOM 1556 N N . ASP A 1 192 ? -13.475 -6.731 22.863 1.00 91.19 192 ASP A N 1
ATOM 1557 C CA . ASP A 1 192 ? -13.082 -6.546 24.267 1.00 91.19 192 ASP A CA 1
ATOM 1558 C C . ASP A 1 192 ? -14.062 -5.619 25.001 1.00 91.19 192 ASP A C 1
ATOM 1560 O O . ASP A 1 192 ? -14.028 -4.393 24.889 1.00 91.19 192 ASP A O 1
ATOM 1564 N N . PHE A 1 193 ? -14.933 -6.231 25.804 1.00 86.06 193 PHE A N 1
ATOM 1565 C CA . PHE A 1 193 ? -15.959 -5.532 26.580 1.00 86.06 193 PHE A CA 1
ATOM 1566 C C . PHE A 1 193 ? -15.454 -4.969 27.918 1.00 86.06 193 PHE A C 1
ATOM 1568 O O . PHE A 1 193 ? -16.191 -4.245 28.590 1.00 86.06 193 PHE A O 1
ATOM 1575 N N . LYS A 1 194 ? -14.234 -5.316 28.355 1.00 83.94 194 LYS A N 1
ATOM 1576 C CA . LYS A 1 194 ? -13.765 -5.020 29.719 1.00 83.94 194 LYS A CA 1
ATOM 1577 C C . LYS A 1 194 ? -13.249 -3.592 29.861 1.00 83.94 194 LYS A C 1
ATOM 1579 O O . LYS A 1 194 ? -13.462 -2.978 30.903 1.00 83.94 194 LYS A O 1
ATOM 1584 N N . LEU A 1 195 ? -12.606 -3.053 28.825 1.00 75.62 195 LEU A N 1
ATOM 1585 C CA . LEU A 1 195 ? -11.852 -1.796 28.912 1.00 75.62 195 LEU A CA 1
ATOM 1586 C C . LEU A 1 195 ? -12.710 -0.575 29.287 1.00 75.62 195 LEU A C 1
ATOM 1588 O O . LEU A 1 195 ? -12.258 0.324 29.990 1.00 75.62 195 LEU A O 1
ATOM 1592 N N . LEU A 1 196 ? -13.954 -0.529 28.809 1.00 73.69 196 LEU A N 1
ATOM 1593 C CA . LEU A 1 196 ? -14.852 0.612 29.009 1.00 73.69 196 LEU A CA 1
ATOM 1594 C C . LEU A 1 196 ? -16.025 0.302 29.941 1.00 73.69 196 LEU A C 1
ATOM 1596 O O . LEU A 1 196 ? -16.928 1.134 30.088 1.00 73.69 196 LEU A O 1
ATOM 1600 N N . ALA A 1 197 ? -16.015 -0.868 30.583 1.00 72.62 197 ALA A N 1
ATOM 1601 C CA . ALA A 1 197 ? -16.993 -1.187 31.605 1.00 72.62 197 ALA A CA 1
ATOM 1602 C C . ALA A 1 197 ? -16.799 -0.233 32.802 1.00 72.62 197 ALA A C 1
ATOM 1604 O O . ALA A 1 197 ? -15.683 -0.092 33.306 1.00 72.62 197 ALA A O 1
ATOM 1605 N N . PRO A 1 198 ? -17.851 0.464 33.272 1.00 69.19 198 PRO A N 1
ATOM 1606 C CA . PRO A 1 198 ? -17.728 1.339 34.428 1.00 69.19 198 PRO A CA 1
ATOM 1607 C C . PRO A 1 198 ? -17.294 0.523 35.662 1.00 69.19 198 PRO A C 1
ATOM 1609 O O . PRO A 1 198 ? -17.912 -0.507 35.941 1.00 69.19 198 PRO A O 1
ATOM 1612 N N . PRO A 1 199 ? -16.295 0.984 36.440 1.00 63.69 199 PRO A N 1
ATOM 1613 C CA . PRO A 1 199 ? -15.623 0.195 37.483 1.00 63.69 199 PRO A CA 1
ATOM 1614 C C . PRO A 1 199 ? -16.494 -0.200 38.692 1.00 63.69 199 PRO A C 1
ATOM 1616 O O . PRO A 1 199 ? -15.988 -0.775 39.650 1.00 63.69 199 PRO A O 1
ATOM 1619 N N . SER A 1 200 ? -17.791 0.118 38.709 1.00 57.66 200 SER A N 1
ATOM 1620 C CA . SER A 1 200 ? -18.550 0.183 39.969 1.00 57.66 200 SER A CA 1
ATOM 1621 C C . SER A 1 200 ? -19.955 -0.398 39.933 1.00 57.66 200 SER A C 1
ATOM 1623 O O . SER A 1 200 ? -20.641 -0.370 40.951 1.00 57.66 200 SER A O 1
ATOM 1625 N N . LYS A 1 201 ? -20.413 -0.971 38.819 1.00 56.09 201 LYS A N 1
ATOM 1626 C CA . LYS A 1 201 ? -21.636 -1.776 38.865 1.00 56.09 201 LYS A CA 1
ATOM 1627 C C . LYS A 1 201 ? -21.212 -3.231 38.938 1.00 56.09 201 LYS A C 1
ATOM 1629 O O . LYS A 1 201 ? -20.974 -3.857 37.914 1.00 56.09 201 LYS A O 1
ATOM 1634 N N . LYS A 1 202 ? -21.140 -3.769 40.164 1.00 57.62 202 LYS A N 1
ATOM 1635 C CA . LYS A 1 202 ? -21.412 -5.193 40.403 1.00 57.62 202 LYS A CA 1
ATOM 1636 C C . LYS A 1 202 ? -22.796 -5.439 39.811 1.00 57.62 202 LYS A C 1
ATOM 1638 O O . LYS A 1 202 ? -23.807 -5.220 40.474 1.00 57.62 202 LYS A O 1
ATOM 1643 N N . ILE A 1 203 ? -22.838 -5.749 38.519 1.00 54.53 203 ILE A N 1
ATOM 1644 C CA . ILE A 1 203 ? -24.049 -6.146 37.825 1.00 54.53 203 ILE A CA 1
ATOM 1645 C C . ILE A 1 203 ? -24.424 -7.442 38.522 1.00 54.53 203 ILE A C 1
ATOM 1647 O O . ILE A 1 203 ? -23.799 -8.477 38.304 1.00 54.53 203 ILE A O 1
ATOM 1651 N N . MET A 1 204 ? -25.381 -7.356 39.447 1.00 55.69 204 MET A N 1
ATOM 1652 C CA . MET A 1 204 ? -26.116 -8.527 39.881 1.00 55.69 204 MET A CA 1
ATOM 1653 C C . MET A 1 204 ? -26.614 -9.163 38.595 1.00 55.69 204 MET A C 1
ATOM 1655 O O . MET A 1 204 ? -27.438 -8.566 37.900 1.00 55.69 204 MET A O 1
ATOM 1659 N N . ALA A 1 205 ? -26.017 -10.301 38.248 1.00 50.44 205 ALA A N 1
ATOM 1660 C CA . ALA A 1 205 ? -26.320 -11.097 37.077 1.00 50.44 205 ALA A CA 1
ATOM 1661 C C . ALA A 1 205 ? -27.744 -11.645 37.222 1.00 50.44 205 ALA A C 1
ATOM 1663 O O . ALA A 1 205 ? -27.969 -12.818 37.490 1.00 50.44 205 ALA A O 1
ATOM 1664 N N . ARG A 1 206 ? -28.738 -10.762 37.110 1.00 54.12 206 ARG A N 1
ATOM 1665 C CA . ARG A 1 206 ? -30.099 -11.160 36.807 1.00 54.12 206 ARG A CA 1
ATOM 1666 C C . ARG A 1 206 ? -30.048 -11.652 35.375 1.00 54.12 206 ARG A C 1
ATOM 1668 O O . ARG A 1 206 ? -29.654 -10.901 34.487 1.00 54.12 206 ARG A O 1
ATOM 1675 N N . HIS A 1 207 ? -30.390 -12.923 35.215 1.00 51.56 207 HIS A N 1
ATOM 1676 C CA . HIS A 1 207 ? -30.514 -13.686 33.981 1.00 51.56 207 HIS A CA 1
ATOM 1677 C C . HIS A 1 207 ? -31.435 -12.996 32.957 1.00 51.56 207 HIS A C 1
ATOM 1679 O O . HIS A 1 207 ? -32.544 -13.445 32.692 1.00 51.56 207 HIS A O 1
ATOM 1685 N N . SER A 1 208 ? -30.981 -11.877 32.394 1.00 54.06 208 SER A N 1
ATOM 1686 C CA . SER A 1 208 ? -31.577 -11.236 31.232 1.00 54.06 208 SER A CA 1
ATOM 1687 C C . SER A 1 208 ? -31.226 -12.097 30.033 1.00 54.06 208 SER A C 1
ATOM 1689 O O . SER A 1 208 ? -30.131 -12.019 29.477 1.00 54.06 208 SER A O 1
ATOM 1691 N N . THR A 1 209 ? -32.149 -12.975 29.686 1.00 56.50 209 THR A N 1
ATOM 1692 C CA . THR A 1 209 ? -32.085 -13.813 28.505 1.00 56.50 209 THR A CA 1
ATOM 1693 C C . THR A 1 209 ? -32.000 -12.943 27.240 1.00 56.50 209 THR A C 1
ATOM 1695 O O . THR A 1 209 ? -32.799 -12.034 27.022 1.00 56.50 209 THR A O 1
ATOM 1698 N N . THR A 1 210 ? -31.058 -13.291 26.355 1.00 63.34 210 THR A N 1
ATOM 1699 C CA . THR A 1 210 ? -31.142 -13.113 24.886 1.00 63.34 210 THR A CA 1
ATOM 1700 C C . THR A 1 210 ? -30.865 -11.751 24.218 1.00 63.34 210 THR A C 1
ATOM 1702 O O . THR A 1 210 ? -31.369 -11.513 23.126 1.00 63.34 210 THR A O 1
ATOM 1705 N N . SER A 1 211 ? -29.979 -10.894 24.737 1.00 74.69 211 SER A N 1
ATOM 1706 C CA . SER A 1 211 ? -29.332 -9.874 23.878 1.00 74.69 211 SER A CA 1
ATOM 1707 C C . SER A 1 211 ? -27.837 -10.148 23.756 1.00 74.69 211 SER A C 1
ATOM 1709 O O . SER A 1 211 ? -27.145 -10.202 24.773 1.00 74.69 211 SER A O 1
ATOM 1711 N N . ALA A 1 212 ? -27.342 -10.325 22.527 1.00 77.62 212 ALA A N 1
ATOM 1712 C CA . ALA A 1 212 ? -25.911 -10.449 22.261 1.00 77.62 212 ALA A CA 1
ATOM 1713 C C . ALA A 1 212 ? -25.156 -9.261 22.893 1.00 77.62 212 ALA A C 1
ATOM 1715 O O . ALA A 1 212 ? -25.670 -8.138 22.859 1.00 77.62 212 ALA A O 1
ATOM 1716 N N . PRO A 1 213 ? -23.977 -9.481 23.500 1.00 78.62 213 PRO A N 1
ATOM 1717 C CA . PRO A 1 213 ? -23.225 -8.409 24.136 1.00 78.62 213 PRO A CA 1
ATOM 1718 C C . PRO A 1 213 ? -22.874 -7.336 23.097 1.00 78.62 213 PRO A C 1
ATOM 1720 O O . PRO A 1 213 ? -22.174 -7.600 22.123 1.00 78.62 213 PRO A O 1
ATOM 1723 N N . THR A 1 214 ? -23.387 -6.120 23.291 1.00 88.12 214 THR A N 1
ATOM 1724 C CA . THR A 1 214 ? -23.120 -4.975 22.412 1.00 88.12 214 THR A CA 1
ATOM 1725 C C . THR A 1 214 ? -21.943 -4.166 22.939 1.00 88.12 214 THR A C 1
ATOM 1727 O O . THR A 1 214 ? -21.867 -3.903 24.143 1.00 88.12 214 THR A O 1
ATOM 1730 N N . LEU A 1 215 ? -21.056 -3.714 22.048 1.00 92.44 215 LEU A N 1
ATOM 1731 C CA . LEU A 1 215 ? -19.976 -2.799 22.414 1.00 92.44 215 LEU A CA 1
ATOM 1732 C C . LEU A 1 215 ? -20.536 -1.486 22.995 1.00 92.44 215 LEU A C 1
ATOM 1734 O O . LEU A 1 215 ? -21.582 -1.000 22.552 1.00 92.44 215 LEU A O 1
ATOM 1738 N N . PRO A 1 216 ? -19.852 -0.879 23.980 1.00 94.19 216 PRO A N 1
ATOM 1739 C CA . PRO A 1 216 ? -20.262 0.411 24.514 1.00 94.19 216 PRO A CA 1
ATOM 1740 C C . PRO A 1 216 ? -20.158 1.496 23.436 1.00 94.19 216 PRO A C 1
ATOM 1742 O O . PRO A 1 216 ? -19.162 1.577 22.719 1.00 94.19 216 PRO A O 1
ATOM 1745 N N . LYS A 1 217 ? -21.168 2.369 23.355 1.00 94.25 217 LYS A N 1
ATOM 1746 C CA . LYS A 1 217 ? -21.155 3.529 22.453 1.00 94.25 217 LYS A CA 1
ATOM 1747 C C . LYS A 1 217 ? -20.517 4.744 23.133 1.00 94.25 217 LYS A C 1
ATOM 1749 O O . LYS A 1 217 ? -20.889 5.079 24.261 1.00 94.25 217 LYS A O 1
ATOM 1754 N N . ILE A 1 218 ? -19.588 5.430 22.468 1.00 95.38 218 ILE A N 1
ATOM 1755 C CA . ILE A 1 218 ? -18.940 6.651 22.977 1.00 95.38 218 ILE A CA 1
ATOM 1756 C C . ILE A 1 218 ? -18.936 7.773 21.936 1.00 95.38 218 ILE A C 1
ATOM 1758 O O . ILE A 1 218 ? -18.888 7.516 20.743 1.00 95.38 218 ILE A O 1
ATOM 1762 N N . SER A 1 219 ? -18.982 9.031 22.380 1.00 95.00 219 SER A N 1
ATOM 1763 C CA . SER A 1 219 ? -18.841 10.176 21.471 1.00 95.00 219 SER A CA 1
ATOM 1764 C C . SER A 1 219 ? -17.405 10.326 20.967 1.00 95.00 219 SER A C 1
ATOM 1766 O O . SER A 1 219 ? -16.458 9.885 21.630 1.00 95.00 219 SER A O 1
ATOM 1768 N N . PHE A 1 220 ? -17.228 11.036 19.852 1.00 95.19 220 PHE A N 1
ATOM 1769 C CA . PHE A 1 220 ? -15.902 11.322 19.305 1.00 95.19 220 PHE A CA 1
ATOM 1770 C C . PHE A 1 220 ? -15.022 12.108 20.295 1.00 95.19 220 PHE A C 1
ATOM 1772 O O . PHE A 1 220 ? -13.856 11.780 20.499 1.00 95.19 220 PHE A O 1
ATOM 1779 N N . CYS A 1 221 ? -15.601 13.063 21.034 1.00 95.19 221 CYS A N 1
ATOM 1780 C CA . CYS A 1 221 ? -14.892 13.773 22.107 1.00 95.19 221 CYS A CA 1
ATOM 1781 C C . CYS A 1 221 ? -14.361 12.818 23.197 1.00 95.19 221 CYS A C 1
ATOM 1783 O O . CYS A 1 221 ? -13.250 12.993 23.704 1.00 95.19 221 CYS A O 1
ATOM 1785 N N . LYS A 1 222 ? -15.126 11.778 23.565 1.00 95.38 222 LYS A N 1
ATOM 1786 C CA . LYS A 1 222 ? -14.661 10.770 24.530 1.00 95.38 222 LYS A CA 1
ATOM 1787 C C . LYS A 1 222 ? -13.549 9.903 23.936 1.00 95.38 222 LYS A C 1
ATOM 1789 O O . LYS A 1 222 ? -12.597 9.612 24.654 1.00 95.38 222 LYS A O 1
ATOM 1794 N N . TYR A 1 223 ? -13.635 9.546 22.655 1.00 96.00 223 TYR A N 1
ATOM 1795 C CA . TYR A 1 223 ? -12.558 8.868 21.928 1.00 96.00 223 TYR A CA 1
ATOM 1796 C C . TYR A 1 223 ? -11.252 9.683 21.925 1.00 96.00 223 TYR A C 1
ATOM 1798 O O . TYR A 1 223 ? -10.205 9.164 22.308 1.00 96.00 223 TYR A O 1
ATOM 1806 N N . GLN A 1 224 ? -11.304 10.983 21.626 1.00 96.19 224 GLN A N 1
ATOM 1807 C CA . GLN A 1 224 ? -10.118 11.849 21.673 1.00 96.19 224 GLN A CA 1
ATOM 1808 C C . GLN A 1 224 ? -9.504 11.919 23.078 1.00 96.19 224 GLN A C 1
ATOM 1810 O O . GLN A 1 224 ? -8.289 11.809 23.234 1.00 96.19 224 GLN A O 1
ATOM 1815 N N . LYS A 1 225 ? -10.340 12.020 24.121 1.00 95.44 225 LYS A N 1
ATOM 1816 C CA . LYS A 1 225 ? -9.881 11.975 25.519 1.00 95.44 225 LYS A CA 1
ATOM 1817 C C . LYS A 1 225 ? -9.254 10.631 25.899 1.00 95.44 225 LYS A C 1
ATOM 1819 O O . LYS A 1 225 ? -8.392 10.612 26.771 1.00 95.44 225 LYS A O 1
ATOM 1824 N N . LEU A 1 226 ? -9.689 9.515 25.306 1.00 94.31 226 LEU A N 1
ATOM 1825 C CA . LEU A 1 226 ? -9.044 8.210 25.507 1.00 94.31 226 LEU A CA 1
ATOM 1826 C C . LEU A 1 226 ? -7.635 8.199 24.910 1.00 94.31 226 LEU A C 1
ATOM 1828 O O . LEU A 1 226 ? -6.717 7.731 25.576 1.00 94.31 226 LEU A O 1
ATOM 1832 N N . CYS A 1 227 ? -7.467 8.771 23.716 1.00 95.31 227 CYS A N 1
ATOM 1833 C CA . CYS A 1 227 ? -6.179 8.875 23.030 1.00 95.31 227 CYS A CA 1
ATOM 1834 C C . CYS A 1 227 ? -5.190 9.762 23.804 1.00 95.31 227 CYS A C 1
ATOM 1836 O O . CYS A 1 227 ? -4.081 9.341 24.104 1.00 95.31 227 CYS A O 1
ATOM 1838 N N . GLN A 1 228 ? -5.624 10.946 24.251 1.00 94.88 228 GLN A N 1
ATOM 1839 C CA . GLN A 1 228 ? -4.784 11.898 25.002 1.00 94.88 228 GLN A CA 1
ATOM 1840 C C . GLN A 1 228 ? -4.263 11.370 26.347 1.00 94.88 228 GLN A C 1
ATOM 1842 O O . GLN A 1 228 ? -3.301 11.907 26.887 1.00 94.88 228 GLN A O 1
ATOM 1847 N N . LYS A 1 229 ? -4.916 10.355 26.924 1.00 91.75 229 LYS A N 1
ATOM 1848 C CA . LYS A 1 229 ? -4.491 9.739 28.189 1.00 91.75 229 LYS A CA 1
ATOM 1849 C C . LYS A 1 229 ? -3.357 8.734 28.020 1.00 91.75 229 LYS A C 1
ATOM 1851 O O . LYS A 1 229 ? -2.811 8.289 29.026 1.00 91.75 229 LYS A O 1
ATOM 1856 N N . GLN A 1 230 ? -3.056 8.328 26.792 1.00 88.50 230 GLN A N 1
ATOM 1857 C CA . GLN A 1 230 ? -2.027 7.334 26.537 1.00 88.50 230 GLN A CA 1
ATOM 1858 C C . GLN A 1 230 ? -0.654 8.004 26.515 1.00 88.50 230 GLN A C 1
ATOM 1860 O O . GLN A 1 230 ? -0.515 9.082 25.932 1.00 88.50 230 GLN A O 1
ATOM 1865 N N . PRO A 1 231 ? 0.369 7.401 27.143 1.00 80.06 231 PRO A N 1
ATOM 1866 C CA . PRO A 1 231 ? 1.728 7.886 26.984 1.00 80.06 231 PRO A CA 1
ATOM 1867 C C . PRO A 1 231 ? 2.159 7.734 25.520 1.00 80.06 231 PRO A C 1
ATOM 1869 O O . PRO A 1 231 ? 1.767 6.782 24.845 1.00 80.06 231 PRO A O 1
ATOM 1872 N N . ALA A 1 232 ? 2.997 8.658 25.043 1.00 69.75 232 ALA A N 1
ATOM 1873 C CA . ALA A 1 232 ? 3.526 8.618 23.678 1.00 69.75 232 ALA A CA 1
ATOM 1874 C C . ALA A 1 232 ? 4.322 7.328 23.393 1.00 69.75 232 ALA A C 1
ATOM 1876 O O . ALA A 1 232 ? 4.300 6.823 22.274 1.00 69.75 232 ALA A O 1
ATOM 1877 N N . THR A 1 233 ? 4.974 6.771 24.419 1.00 73.19 233 THR A N 1
ATOM 1878 C CA . THR A 1 233 ? 5.747 5.527 24.339 1.00 73.19 233 THR A CA 1
ATOM 1879 C C . THR A 1 233 ? 5.118 4.465 25.236 1.00 73.19 233 THR A C 1
ATOM 1881 O O . THR A 1 233 ? 4.898 4.709 26.422 1.00 73.19 233 THR A O 1
ATOM 1884 N N . GLY A 1 234 ? 4.833 3.286 24.675 1.00 79.31 234 GLY A N 1
ATOM 1885 C CA . GLY A 1 234 ? 4.276 2.142 25.411 1.00 79.31 234 GLY A CA 1
ATOM 1886 C C . GLY A 1 234 ? 2.794 2.264 25.786 1.00 79.31 234 GLY A C 1
ATOM 1887 O O . GLY A 1 234 ? 2.298 1.448 26.557 1.00 79.31 234 GLY A O 1
ATOM 1888 N N . GLY A 1 235 ? 2.085 3.276 25.275 1.00 90.50 235 GLY A N 1
ATOM 1889 C CA . GLY A 1 235 ? 0.639 3.431 25.438 1.00 90.50 235 GLY A CA 1
ATOM 1890 C C . GLY A 1 235 ? -0.173 2.603 24.441 1.00 90.50 235 GLY A C 1
ATOM 1891 O O . GLY A 1 235 ? 0.357 2.056 23.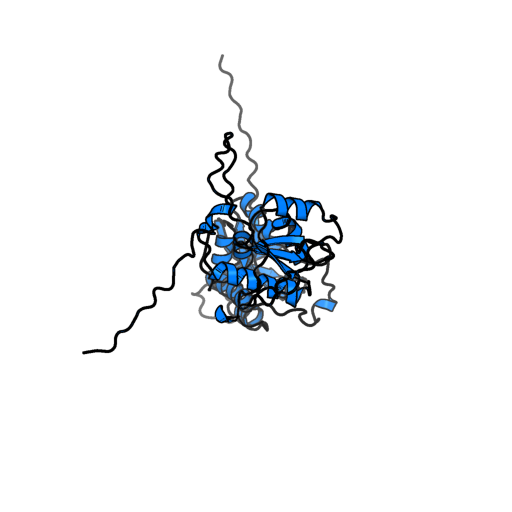474 1.00 90.50 235 GLY A O 1
ATOM 1892 N N . ASP A 1 236 ? -1.486 2.532 24.659 1.00 95.00 236 ASP A N 1
ATOM 1893 C CA . ASP A 1 236 ? -2.399 1.921 23.693 1.00 95.00 236 ASP A CA 1
ATOM 1894 C C . ASP A 1 236 ? -2.612 2.834 22.476 1.00 95.00 236 ASP A C 1
ATOM 1896 O O . ASP A 1 236 ? -2.794 4.045 22.605 1.00 95.00 236 ASP A O 1
ATOM 1900 N N . THR A 1 237 ? -2.688 2.247 21.282 1.00 95.81 237 THR A N 1
ATOM 1901 C CA . THR A 1 237 ? -3.074 2.979 20.067 1.00 95.81 237 THR A CA 1
ATOM 1902 C C . THR A 1 237 ? -4.527 2.688 19.724 1.00 95.81 237 THR A C 1
ATOM 1904 O O . THR A 1 237 ? -4.876 1.566 19.374 1.00 95.81 237 THR A O 1
ATOM 1907 N N . TYR A 1 238 ? -5.380 3.706 19.808 1.00 96.88 238 TYR A N 1
ATOM 1908 C CA . TYR A 1 238 ? -6.775 3.636 19.362 1.00 96.88 238 TYR A CA 1
ATOM 1909 C C . TYR A 1 238 ? -6.941 4.157 17.936 1.00 96.88 238 TYR A C 1
ATOM 1911 O O . TYR A 1 238 ? -6.249 5.098 17.579 1.00 96.88 238 TYR A O 1
ATOM 1919 N N . PHE A 1 239 ? -7.855 3.600 17.147 1.00 97.75 239 PHE A N 1
ATOM 1920 C CA . PHE A 1 239 ? -8.204 4.110 15.813 1.00 97.75 239 PHE A CA 1
ATOM 1921 C C . PHE A 1 239 ? -9.640 3.718 15.438 1.00 97.75 239 PHE A C 1
ATOM 1923 O O . PHE A 1 239 ? -10.240 2.869 16.099 1.00 97.75 239 PHE A O 1
ATOM 1930 N N . ILE A 1 240 ? -10.201 4.351 14.405 1.00 97.69 240 ILE A N 1
ATOM 1931 C CA . ILE A 1 240 ? -11.585 4.133 13.961 1.00 97.69 240 ILE A CA 1
ATOM 1932 C C . ILE A 1 240 ? -11.598 3.515 12.561 1.00 97.69 240 ILE A C 1
ATOM 1934 O O . ILE A 1 240 ? -10.978 4.060 11.648 1.00 97.69 240 ILE A O 1
ATOM 1938 N N . VAL A 1 241 ? -12.341 2.417 12.409 1.00 97.00 241 VAL A N 1
ATOM 1939 C CA . VAL A 1 241 ? -12.753 1.864 11.110 1.00 97.00 241 VAL A CA 1
ATOM 1940 C C . VAL A 1 241 ? -14.259 1.649 11.151 1.00 97.00 241 VAL A C 1
ATOM 1942 O O . VAL A 1 241 ? -14.769 0.947 12.030 1.00 97.00 241 VAL A O 1
ATOM 1945 N N . ASP A 1 242 ? -14.943 2.259 10.195 1.00 95.75 242 ASP A N 1
ATOM 1946 C CA . ASP A 1 242 ? -16.380 2.466 10.167 1.00 95.75 242 ASP A CA 1
ATOM 1947 C C . ASP A 1 242 ? -16.848 3.148 11.466 1.00 95.75 242 ASP A C 1
ATOM 1949 O O . ASP A 1 242 ? -16.377 4.224 11.840 1.00 95.75 242 ASP A O 1
ATOM 1953 N N . GLU A 1 243 ? -17.733 2.502 12.216 1.00 95.94 243 GLU A N 1
ATOM 1954 C CA . GLU A 1 243 ? -18.182 2.974 13.522 1.00 95.94 243 GLU A CA 1
ATOM 1955 C C . GLU A 1 243 ? -17.403 2.336 14.673 1.00 95.94 243 GLU A C 1
ATOM 1957 O O . GLU A 1 243 ? -17.621 2.675 15.836 1.00 95.94 243 GLU A O 1
ATOM 1962 N N . CYS A 1 244 ? -16.519 1.381 14.391 1.00 97.31 244 CYS A N 1
ATOM 1963 C CA . CYS A 1 244 ? -15.833 0.609 15.414 1.00 97.31 244 CYS A CA 1
ATOM 1964 C C . CYS A 1 244 ? -14.541 1.304 15.849 1.00 97.31 244 CYS A C 1
ATOM 1966 O O . CYS A 1 244 ? -13.731 1.738 15.032 1.00 97.31 244 CYS A O 1
ATOM 1968 N N . ILE A 1 245 ? -14.326 1.359 17.163 1.00 97.38 245 ILE A N 1
ATOM 1969 C CA . ILE A 1 245 ? -13.071 1.812 17.757 1.00 97.38 245 ILE A CA 1
ATOM 1970 C C . ILE A 1 245 ? -12.244 0.583 18.098 1.00 97.38 245 ILE A C 1
ATOM 1972 O O . ILE A 1 245 ? -12.656 -0.268 18.894 1.00 97.38 245 ILE A O 1
ATOM 1976 N N . TYR A 1 246 ? -11.059 0.536 17.514 1.00 97.62 246 TYR A N 1
ATOM 1977 C CA . TYR A 1 246 ? -10.073 -0.513 17.685 1.00 97.62 246 TYR A CA 1
ATOM 1978 C C . TYR A 1 246 ? -8.988 -0.034 18.642 1.00 97.62 246 TYR A C 1
ATOM 1980 O O . TYR A 1 246 ? -8.716 1.164 18.739 1.00 97.62 246 TYR A O 1
ATOM 1988 N N . ARG A 1 247 ? -8.367 -0.973 19.348 1.00 96.50 247 ARG A N 1
ATOM 1989 C CA . ARG A 1 247 ? -7.242 -0.753 20.257 1.00 96.50 247 ARG A CA 1
ATOM 1990 C C . ARG A 1 247 ? -6.130 -1.724 19.902 1.00 96.50 247 ARG A C 1
ATOM 1992 O O . ARG A 1 247 ? -6.376 -2.922 19.876 1.00 96.50 247 ARG A O 1
ATOM 1999 N N . ILE A 1 248 ? -4.922 -1.211 19.709 1.00 95.94 248 ILE A N 1
ATOM 2000 C CA . ILE A 1 248 ? -3.671 -1.974 19.691 1.00 95.94 248 ILE A CA 1
ATOM 2001 C C . ILE A 1 248 ? -3.040 -1.833 21.077 1.00 95.94 248 ILE A C 1
ATOM 2003 O O . ILE A 1 248 ? -2.762 -0.709 21.508 1.00 95.94 248 ILE A O 1
ATOM 2007 N N . HIS A 1 249 ? -2.853 -2.942 21.791 1.00 94.12 249 HIS A N 1
ATOM 2008 C CA . HIS A 1 249 ? -2.423 -2.910 23.188 1.00 94.12 249 HIS A CA 1
ATOM 2009 C C . HIS A 1 249 ? -0.902 -2.770 23.354 1.00 94.12 249 HIS A C 1
ATOM 2011 O O . HIS A 1 249 ? -0.175 -3.668 22.944 1.00 94.12 249 HIS A O 1
ATOM 2017 N N . GLN A 1 250 ? -0.451 -1.681 23.997 1.00 85.94 250 GLN A N 1
ATOM 2018 C CA . GLN A 1 250 ? 0.920 -1.466 24.509 1.00 85.94 250 GLN A CA 1
ATOM 2019 C C . GLN A 1 250 ? 2.064 -1.987 23.614 1.00 85.94 250 GLN A C 1
ATOM 2021 O O . GLN A 1 250 ? 2.990 -2.654 24.076 1.00 85.94 250 GLN A O 1
ATOM 2026 N N . VAL A 1 251 ? 2.014 -1.678 22.319 1.00 84.69 251 VAL A N 1
ATOM 2027 C CA . VAL A 1 251 ? 3.058 -2.089 21.373 1.00 84.69 251 VAL A CA 1
ATOM 2028 C C . VAL A 1 251 ? 4.186 -1.060 21.356 1.00 84.69 251 VAL A C 1
ATOM 2030 O O . VAL A 1 251 ? 3.944 0.148 21.367 1.00 84.69 251 VAL A O 1
ATOM 2033 N N . ASP A 1 252 ? 5.430 -1.535 21.272 1.00 88.31 252 ASP A N 1
ATOM 2034 C CA . ASP A 1 252 ? 6.576 -0.696 20.922 1.00 88.31 252 ASP A CA 1
ATOM 2035 C C . ASP A 1 252 ? 6.437 -0.232 19.461 1.00 88.31 252 ASP A C 1
ATOM 2037 O O . ASP A 1 252 ? 6.840 -0.916 18.514 1.00 88.31 252 ASP A O 1
ATOM 2041 N N . ILE A 1 253 ? 5.813 0.935 19.277 1.00 87.62 253 ILE A N 1
ATOM 2042 C CA . ILE A 1 253 ? 5.513 1.509 17.960 1.00 87.62 253 ILE A CA 1
ATOM 2043 C C . ILE A 1 253 ? 6.768 1.736 17.109 1.00 87.62 253 ILE A C 1
ATOM 2045 O O . ILE A 1 253 ? 6.656 1.826 15.892 1.00 87.62 253 ILE A O 1
ATOM 2049 N N . ALA A 1 254 ? 7.963 1.814 17.704 1.00 84.69 254 ALA A N 1
ATOM 2050 C CA . ALA A 1 254 ? 9.199 1.957 16.940 1.00 84.69 254 ALA A CA 1
ATOM 2051 C C . ALA A 1 254 ? 9.590 0.655 16.221 1.00 84.69 254 ALA A C 1
ATOM 2053 O O . ALA A 1 254 ? 10.231 0.705 15.172 1.00 84.69 254 ALA A O 1
ATOM 2054 N N . LYS A 1 255 ? 9.184 -0.500 16.763 1.00 84.25 255 LYS A N 1
ATOM 2055 C CA . LYS A 1 255 ? 9.532 -1.831 16.243 1.00 84.25 255 LYS A CA 1
ATOM 2056 C C . LYS A 1 255 ? 8.470 -2.437 15.343 1.00 84.25 255 LYS A C 1
ATOM 2058 O O . LYS A 1 255 ? 8.785 -3.336 14.572 1.00 84.25 255 LYS A O 1
ATOM 2063 N N . VAL A 1 256 ? 7.229 -1.958 15.429 1.00 85.44 256 VAL A N 1
ATOM 2064 C CA . VAL A 1 256 ? 6.110 -2.501 14.655 1.00 85.44 256 VAL A CA 1
ATOM 2065 C C . VAL A 1 256 ? 5.606 -1.462 13.649 1.00 85.44 256 VAL A C 1
ATOM 2067 O O . VAL A 1 256 ? 4.813 -0.589 14.020 1.00 85.44 256 VAL A O 1
ATOM 2070 N N . PRO A 1 257 ? 6.007 -1.554 12.364 1.00 84.88 257 PRO A N 1
ATOM 2071 C CA . PRO A 1 257 ? 5.633 -0.585 11.334 1.00 84.88 257 PRO A CA 1
ATOM 2072 C C . PRO A 1 257 ? 4.124 -0.349 11.221 1.00 84.88 257 PRO A C 1
ATOM 2074 O O . PRO A 1 257 ? 3.690 0.798 11.129 1.00 84.88 257 PRO A O 1
ATOM 2077 N N . ALA A 1 258 ? 3.307 -1.406 11.302 1.00 87.56 258 ALA A N 1
ATOM 2078 C CA . ALA A 1 258 ? 1.854 -1.257 11.257 1.00 87.56 258 ALA A CA 1
ATOM 2079 C C . ALA A 1 258 ? 1.314 -0.455 12.452 1.00 87.56 258 ALA A C 1
ATOM 2081 O O . ALA A 1 258 ? 0.506 0.453 12.266 1.00 87.56 258 ALA A O 1
ATOM 2082 N N . ALA A 1 259 ? 1.792 -0.723 13.671 1.00 90.25 259 ALA A N 1
ATOM 2083 C CA . ALA A 1 259 ? 1.385 0.027 14.858 1.00 90.25 259 ALA A CA 1
ATOM 2084 C C . ALA A 1 259 ? 1.804 1.503 14.757 1.00 90.25 259 ALA A C 1
ATOM 2086 O O . ALA A 1 259 ? 0.994 2.383 15.047 1.00 90.25 259 ALA A O 1
ATOM 2087 N N . LYS A 1 260 ? 3.021 1.784 14.261 1.00 90.19 260 LYS A N 1
ATOM 2088 C CA . LYS A 1 260 ? 3.478 3.151 13.951 1.00 90.19 260 LYS A CA 1
ATOM 2089 C C . LYS A 1 260 ? 2.537 3.846 12.974 1.00 90.19 260 LYS A C 1
ATOM 2091 O O . LYS A 1 260 ? 2.155 4.995 13.192 1.00 90.19 260 LYS A O 1
ATOM 2096 N N . TRP A 1 261 ? 2.142 3.147 11.912 1.00 90.88 261 TRP A N 1
ATOM 2097 C CA . TRP A 1 261 ? 1.237 3.686 10.908 1.00 90.88 261 TRP A CA 1
ATOM 2098 C C . TRP A 1 261 ? -0.127 4.033 11.510 1.00 90.88 261 TRP A C 1
ATOM 2100 O O . TRP A 1 261 ? -0.609 5.144 11.293 1.00 90.88 261 TRP A O 1
ATOM 2110 N N . PHE A 1 262 ? -0.722 3.143 12.313 1.00 94.12 262 PHE A N 1
ATOM 2111 C CA . PHE A 1 262 ? -1.989 3.412 13.007 1.00 94.12 262 PHE A CA 1
ATOM 2112 C C . PHE A 1 262 ? -1.865 4.533 14.034 1.00 94.12 262 PHE A C 1
ATOM 2114 O O . PHE A 1 262 ? -2.788 5.333 14.178 1.00 94.12 262 PHE A O 1
ATOM 2121 N N . HIS A 1 263 ? -0.722 4.644 14.707 1.00 93.25 263 HIS A N 1
ATOM 2122 C CA . HIS A 1 263 ? -0.461 5.751 15.613 1.00 93.25 263 HIS A CA 1
ATOM 2123 C C . HIS A 1 263 ? -0.467 7.089 14.862 1.00 93.25 263 HIS A C 1
ATOM 2125 O O . HIS A 1 263 ? -1.174 8.019 15.234 1.00 93.25 263 HIS A O 1
ATOM 2131 N N . ILE A 1 264 ? 0.257 7.167 13.744 1.00 90.69 264 ILE A N 1
ATOM 2132 C CA . ILE A 1 264 ? 0.350 8.391 12.946 1.00 90.69 264 ILE A CA 1
ATOM 2133 C C . ILE A 1 264 ? -0.979 8.710 12.259 1.00 90.69 264 ILE A C 1
ATOM 2135 O O . ILE A 1 264 ? -1.373 9.871 12.225 1.00 90.69 264 ILE A O 1
ATOM 2139 N N . ASN A 1 265 ? -1.674 7.723 11.691 1.00 92.44 265 ASN A N 1
ATOM 2140 C CA . ASN A 1 265 ? -2.793 7.953 10.771 1.00 92.44 265 ASN A CA 1
ATOM 2141 C C . ASN A 1 265 ? -4.182 7.707 11.372 1.00 92.44 265 ASN A C 1
ATOM 2143 O O . ASN A 1 265 ? -5.153 8.246 10.849 1.00 92.44 265 ASN A O 1
ATOM 2147 N N . GLY A 1 266 ? -4.284 6.957 12.469 1.00 95.50 266 GLY A N 1
ATOM 2148 C CA . GLY A 1 266 ? -5.549 6.634 13.133 1.00 95.50 266 GLY A CA 1
ATOM 2149 C C . GLY A 1 266 ? -5.702 7.247 14.527 1.00 95.50 266 GLY A C 1
ATOM 2150 O O . GLY A 1 266 ? -6.803 7.657 14.889 1.00 95.50 266 GLY A O 1
ATOM 2151 N N . HIS A 1 267 ? -4.621 7.365 15.305 1.00 96.31 267 HIS A N 1
ATOM 2152 C CA . HIS A 1 267 ? -4.712 7.743 16.717 1.00 96.31 267 HIS A CA 1
ATOM 2153 C C . HIS A 1 267 ? -5.271 9.136 16.970 1.00 96.31 267 HIS A C 1
ATOM 2155 O O . HIS A 1 267 ? -4.700 10.143 16.560 1.00 96.31 267 HIS A O 1
ATOM 2161 N N . GLY A 1 268 ? -6.415 9.191 17.658 1.00 95.88 268 GLY A N 1
ATOM 2162 C CA . GLY A 1 268 ? -7.129 10.438 17.939 1.00 95.88 268 GLY A CA 1
ATOM 2163 C C . GLY A 1 268 ? -7.709 11.118 16.696 1.00 95.88 268 GLY A C 1
ATOM 2164 O O . GLY A 1 268 ? -8.237 12.228 16.802 1.00 95.88 268 GLY A O 1
ATOM 2165 N N . LYS A 1 269 ? -7.631 10.464 15.531 1.00 96.38 269 LYS A N 1
ATOM 2166 C CA . LYS A 1 269 ? -8.120 10.955 14.241 1.00 96.38 269 LYS A CA 1
ATOM 2167 C C . LYS A 1 269 ? -9.492 10.356 13.906 1.00 96.38 269 LYS A C 1
ATOM 2169 O O . LYS A 1 269 ? -9.875 9.366 14.530 1.00 96.38 269 LYS A O 1
ATOM 2174 N N . PRO A 1 270 ? -10.248 10.971 12.975 1.00 96.56 270 PRO A N 1
ATOM 2175 C CA . PRO A 1 270 ? -11.468 10.386 12.415 1.00 96.56 270 PRO A CA 1
ATOM 2176 C C . PRO A 1 270 ? -11.237 9.017 11.758 1.00 96.56 270 PRO A C 1
ATOM 2178 O O . PRO A 1 270 ? -10.104 8.546 11.679 1.00 96.56 270 PRO A O 1
ATOM 2181 N N . ASP A 1 271 ? -12.324 8.416 11.268 1.00 96.50 271 ASP A N 1
ATOM 2182 C CA . ASP A 1 271 ? -12.307 7.175 10.487 1.00 96.50 271 ASP A CA 1
ATOM 2183 C C . ASP A 1 271 ? -11.161 7.136 9.457 1.00 96.50 271 ASP A C 1
ATOM 2185 O O . ASP A 1 271 ? -10.974 8.078 8.680 1.00 96.50 271 ASP A O 1
ATOM 2189 N N . CYS A 1 272 ? -10.401 6.036 9.462 1.00 96.88 272 CYS A N 1
ATOM 2190 C CA . CYS A 1 272 ? -9.297 5.803 8.532 1.00 96.88 272 CYS A CA 1
ATOM 2191 C C . CYS A 1 272 ? -9.572 4.679 7.515 1.00 96.88 272 CYS A C 1
ATOM 2193 O O . CYS A 1 272 ? -8.646 4.230 6.835 1.00 96.88 272 CYS A O 1
ATOM 2195 N N . SER A 1 273 ? -10.829 4.254 7.353 1.00 96.62 273 SER A N 1
ATOM 2196 C CA . SER A 1 273 ? -11.241 3.159 6.466 1.00 96.62 273 SER A CA 1
ATOM 2197 C C . SER A 1 273 ? -10.863 3.425 5.013 1.00 96.62 273 SER A C 1
ATOM 2199 O O . SER A 1 273 ? -10.246 2.579 4.363 1.00 96.62 273 SER A O 1
ATOM 2201 N N . LEU A 1 274 ? -11.163 4.628 4.512 1.00 95.62 274 LEU A N 1
ATOM 2202 C CA . LEU A 1 274 ? -10.828 5.016 3.139 1.00 95.62 274 LEU A CA 1
ATOM 2203 C C . LEU A 1 274 ? -9.311 5.040 2.917 1.00 95.62 274 LEU A C 1
ATOM 2205 O O . LEU A 1 274 ? -8.825 4.638 1.863 1.00 95.62 274 LEU A O 1
ATOM 2209 N N . LEU A 1 275 ? -8.552 5.492 3.917 1.00 94.00 275 LEU A N 1
ATOM 2210 C CA . LEU A 1 275 ? -7.096 5.539 3.833 1.00 94.00 275 LEU A CA 1
ATOM 2211 C C . LEU A 1 275 ? -6.500 4.125 3.766 1.00 94.00 275 LEU A C 1
ATOM 2213 O O . LEU A 1 275 ? -5.614 3.881 2.951 1.00 94.00 275 LEU A O 1
ATOM 2217 N N . LEU A 1 276 ? -7.014 3.187 4.568 1.00 94.56 276 LEU A N 1
ATOM 2218 C CA . LEU A 1 276 ? -6.609 1.778 4.525 1.00 94.56 276 LEU A CA 1
ATOM 2219 C C . LEU A 1 276 ? -6.976 1.114 3.192 1.00 94.56 276 LEU A C 1
ATOM 2221 O O . LEU A 1 276 ? -6.158 0.386 2.632 1.00 94.56 276 LEU A O 1
ATOM 2225 N N . HIS A 1 277 ? -8.162 1.409 2.653 1.00 94.69 277 HIS A N 1
ATOM 2226 C CA . HIS A 1 277 ? -8.584 0.932 1.333 1.00 94.69 277 HIS A CA 1
ATOM 2227 C C . HIS A 1 277 ? -7.662 1.431 0.204 1.00 94.69 277 HIS A C 1
ATOM 2229 O O . HIS A 1 277 ? -7.320 0.668 -0.699 1.00 94.69 277 HIS A O 1
ATOM 2235 N N . LYS A 1 278 ? -7.223 2.695 0.265 1.00 93.25 278 LYS A N 1
ATOM 2236 C CA . LYS A 1 278 ? -6.272 3.267 -0.705 1.00 93.25 278 LYS A CA 1
ATOM 2237 C C . LYS A 1 278 ? -4.853 2.717 -0.538 1.00 93.25 278 LYS A C 1
ATOM 2239 O O . LYS A 1 278 ? -4.132 2.577 -1.523 1.00 93.25 278 LYS A O 1
ATOM 2244 N N . LEU A 1 279 ? -4.455 2.392 0.693 1.00 90.81 279 LEU A N 1
ATOM 2245 C CA . LEU A 1 279 ? -3.138 1.832 0.999 1.00 90.81 279 LEU A CA 1
ATOM 2246 C C . LEU A 1 279 ? -2.993 0.393 0.481 1.00 90.81 279 LEU A C 1
ATOM 2248 O O . LEU A 1 279 ? -1.992 0.077 -0.167 1.00 90.81 279 LEU A O 1
ATOM 2252 N N . ILE A 1 280 ? -3.980 -0.466 0.763 1.00 91.31 280 ILE A N 1
ATOM 2253 C CA . ILE A 1 280 ? -3.937 -1.900 0.454 1.00 91.31 280 ILE A CA 1
ATOM 2254 C C . ILE A 1 280 ? -4.933 -2.213 -0.659 1.00 91.31 280 ILE A C 1
ATOM 2256 O O . ILE A 1 280 ? -6.135 -2.372 -0.429 1.00 91.31 280 ILE A O 1
ATOM 2260 N N . VAL A 1 281 ? -4.397 -2.318 -1.872 1.00 93.12 281 VAL A N 1
ATOM 2261 C CA . VAL A 1 281 ? -5.188 -2.523 -3.080 1.00 93.12 281 VAL A CA 1
ATOM 2262 C C . VAL A 1 281 ? -5.527 -3.996 -3.253 1.00 93.12 281 VAL A C 1
ATOM 2264 O O . VAL A 1 281 ? -4.670 -4.873 -3.160 1.00 93.12 281 VAL A O 1
ATOM 2267 N N . ASP A 1 282 ? -6.806 -4.231 -3.503 1.00 94.12 282 ASP A N 1
ATOM 2268 C CA . ASP A 1 282 ? -7.352 -5.484 -3.995 1.00 94.12 282 ASP A CA 1
ATOM 2269 C C . ASP A 1 282 ? -8.274 -5.145 -5.177 1.00 94.12 282 ASP A C 1
ATOM 2271 O O . ASP A 1 282 ? -9.128 -4.254 -5.018 1.00 94.12 282 ASP A O 1
ATOM 2275 N N . PRO A 1 283 ? -8.046 -5.753 -6.357 1.00 93.19 283 PRO A N 1
ATOM 2276 C CA . PRO A 1 283 ? -8.843 -5.504 -7.553 1.00 93.19 283 PRO A CA 1
ATOM 2277 C C . PRO A 1 283 ? -10.284 -6.020 -7.435 1.00 93.19 283 PRO A C 1
ATOM 2279 O O . PRO A 1 283 ? -11.165 -5.470 -8.093 1.00 93.19 283 PRO A O 1
ATOM 2282 N N . ASP A 1 284 ? -10.546 -6.992 -6.557 1.00 94.62 284 ASP A N 1
ATOM 2283 C CA . ASP A 1 284 ? -11.878 -7.568 -6.338 1.00 94.62 284 ASP A CA 1
ATOM 2284 C C . ASP A 1 284 ? -12.744 -6.678 -5.421 1.00 94.62 284 ASP A C 1
ATOM 2286 O O . ASP A 1 284 ? -13.968 -6.821 -5.341 1.00 94.62 284 ASP A O 1
ATOM 2290 N N . ILE A 1 285 ? -12.127 -5.702 -4.746 1.00 95.56 285 ILE A N 1
ATOM 2291 C CA . ILE A 1 285 ? -12.826 -4.673 -3.973 1.00 95.56 285 ILE A CA 1
ATOM 2292 C C . ILE A 1 285 ? -13.054 -3.451 -4.872 1.00 95.56 285 ILE A C 1
ATOM 2294 O O . ILE A 1 285 ? -12.072 -2.903 -5.380 1.00 95.56 285 ILE A O 1
ATOM 2298 N N . PRO A 1 286 ? -14.303 -2.968 -5.044 1.00 95.12 286 PRO A N 1
ATOM 2299 C CA . PRO A 1 286 ? -14.595 -1.807 -5.881 1.00 95.12 286 PRO A CA 1
ATOM 2300 C C . PRO A 1 286 ? -13.771 -0.567 -5.518 1.00 95.12 286 PRO A C 1
ATOM 2302 O O . PRO A 1 286 ? -13.339 -0.387 -4.382 1.00 95.12 286 PRO A O 1
ATOM 2305 N N . LEU A 1 287 ? -13.551 0.305 -6.502 1.00 93.62 287 LEU A N 1
ATOM 2306 C CA . LEU A 1 287 ? -12.954 1.612 -6.252 1.00 93.62 287 LEU A CA 1
ATOM 2307 C C . LEU A 1 287 ? -13.914 2.499 -5.459 1.00 93.62 287 LEU A C 1
ATOM 2309 O O . LEU A 1 287 ? -15.100 2.573 -5.779 1.00 93.62 287 LEU A O 1
ATOM 2313 N N . CYS A 1 288 ? -13.369 3.215 -4.481 1.00 93.81 288 CYS A N 1
ATOM 2314 C CA . CYS A 1 288 ? -14.043 4.335 -3.845 1.00 93.81 288 CYS A CA 1
ATOM 2315 C C . CYS A 1 288 ? -13.068 5.502 -3.662 1.00 93.81 288 CYS A C 1
ATOM 2317 O O . CYS A 1 288 ? -11.952 5.346 -3.153 1.00 93.81 288 CYS A O 1
ATOM 2319 N N . ASP A 1 289 ? -13.503 6.688 -4.069 1.00 91.25 289 ASP A N 1
ATOM 2320 C CA . ASP A 1 289 ? -12.744 7.925 -3.908 1.00 91.25 289 ASP A CA 1
ATOM 2321 C C . ASP A 1 289 ? -13.135 8.637 -2.615 1.00 91.25 289 ASP A C 1
ATOM 2323 O O . ASP A 1 289 ? -12.326 9.375 -2.033 1.00 91.25 289 ASP A O 1
ATOM 2327 N N . HIS A 1 290 ? -14.344 8.347 -2.123 1.00 94.00 290 HIS A N 1
ATOM 2328 C CA . HIS A 1 290 ? -14.925 8.970 -0.949 1.00 94.00 290 HIS A CA 1
ATOM 2329 C C . HIS A 1 290 ? -15.474 7.969 0.073 1.00 94.00 290 HIS A C 1
ATOM 2331 O O . HIS A 1 290 ? -16.012 6.916 -0.255 1.00 94.00 290 HIS A O 1
ATOM 2337 N N . ILE A 1 291 ? -15.439 8.358 1.353 1.00 92.94 291 ILE A N 1
ATOM 2338 C CA . ILE A 1 291 ? -15.893 7.517 2.474 1.00 92.94 291 ILE A CA 1
ATOM 2339 C C . ILE A 1 291 ? -17.366 7.092 2.350 1.00 92.94 291 ILE A C 1
ATOM 2341 O O . ILE A 1 291 ? -17.740 6.004 2.769 1.00 92.94 291 ILE A O 1
ATOM 2345 N N . TYR A 1 292 ? -18.214 7.921 1.735 1.00 93.00 292 TYR A N 1
ATOM 2346 C CA . TYR A 1 292 ? -19.642 7.635 1.565 1.00 93.00 292 TYR A CA 1
ATOM 2347 C C . TYR A 1 292 ? -19.945 6.624 0.445 1.00 93.00 292 TYR A C 1
ATOM 2349 O O . TYR A 1 292 ? -21.099 6.211 0.291 1.00 93.00 292 TYR A O 1
ATOM 2357 N N . GLU A 1 293 ? -18.945 6.254 -0.350 1.00 95.50 293 GLU A N 1
ATOM 2358 C CA . GLU A 1 293 ? -19.029 5.207 -1.374 1.00 95.50 293 GLU A CA 1
ATOM 2359 C C . GLU A 1 293 ? -18.635 3.840 -0.808 1.00 95.50 293 GLU A C 1
ATOM 2361 O O . GLU A 1 293 ? -18.949 2.814 -1.409 1.00 95.50 293 GLU A O 1
ATOM 2366 N N . MET A 1 294 ? -17.996 3.810 0.369 1.00 96.12 294 MET A N 1
ATOM 2367 C CA . MET A 1 294 ? -17.619 2.561 1.016 1.00 96.12 294 MET A CA 1
ATOM 2368 C C . MET A 1 294 ? -18.864 1.741 1.361 1.00 96.12 294 MET A C 1
ATOM 2370 O O . MET A 1 294 ? -19.845 2.219 1.937 1.00 96.12 294 MET A O 1
ATOM 2374 N N . THR A 1 295 ? -18.812 0.474 0.972 1.00 96.31 295 THR A N 1
ATOM 2375 C CA . THR A 1 295 ? -19.852 -0.532 1.209 1.00 96.31 295 THR A CA 1
ATOM 2376 C C . THR A 1 295 ? -19.430 -1.466 2.350 1.00 96.31 295 THR A C 1
ATOM 2378 O O . THR A 1 295 ? -18.251 -1.486 2.709 1.00 96.31 295 THR A O 1
ATOM 2381 N N . PRO A 1 296 ? -20.334 -2.309 2.888 1.00 96.62 296 PRO A N 1
ATOM 2382 C CA . PRO A 1 296 ? -19.971 -3.314 3.891 1.00 96.62 296 PRO A CA 1
ATOM 2383 C C . PRO A 1 296 ? -18.792 -4.204 3.482 1.00 96.62 296 PRO A C 1
ATOM 2385 O O . PRO A 1 296 ? -17.976 -4.561 4.324 1.00 96.62 296 PRO A O 1
ATOM 2388 N N . LEU A 1 297 ? -18.659 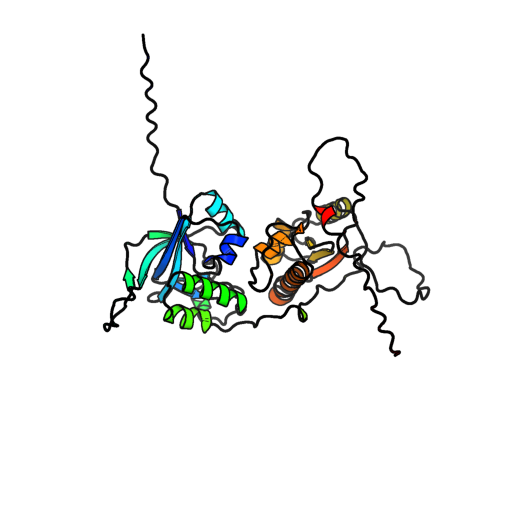-4.500 2.184 1.00 97.12 297 LEU A N 1
ATOM 2389 C CA . LEU A 1 297 ? -17.528 -5.256 1.647 1.00 97.12 297 LEU A CA 1
ATOM 2390 C C . LEU A 1 297 ? -16.191 -4.534 1.872 1.00 97.12 297 LEU A C 1
ATOM 2392 O O . LEU A 1 297 ? -15.206 -5.173 2.225 1.00 97.12 297 LEU A O 1
ATOM 2396 N N . HIS A 1 298 ? -16.152 -3.207 1.721 1.00 97.38 298 HIS A N 1
ATOM 2397 C CA . HIS A 1 298 ? -14.933 -2.430 1.946 1.00 97.38 298 HIS A CA 1
ATOM 2398 C C . HIS A 1 298 ? -14.521 -2.454 3.419 1.00 97.38 298 HIS A C 1
ATOM 2400 O O . HIS A 1 298 ? -13.341 -2.602 3.725 1.00 97.38 298 HIS A O 1
ATOM 2406 N N . PHE A 1 299 ? -15.482 -2.324 4.335 1.00 97.19 299 PHE A N 1
ATOM 2407 C CA . PHE A 1 299 ? -15.199 -2.359 5.769 1.00 97.19 299 PHE A CA 1
ATOM 2408 C C . PHE A 1 299 ? -14.767 -3.754 6.227 1.00 97.19 299 PHE A C 1
ATOM 2410 O O . PHE A 1 299 ? -13.780 -3.868 6.949 1.00 97.19 299 PHE A O 1
ATOM 2417 N N . ALA A 1 300 ? -15.432 -4.808 5.742 1.00 97.12 300 ALA A N 1
ATOM 2418 C CA . ALA A 1 300 ? -15.033 -6.190 6.000 1.00 97.12 300 ALA A CA 1
ATOM 2419 C C . ALA A 1 300 ? -13.620 -6.476 5.467 1.00 97.12 300 ALA A C 1
ATOM 2421 O O . ALA A 1 300 ? -12.804 -7.077 6.163 1.00 97.12 300 ALA A O 1
ATOM 2422 N N . TRP A 1 301 ? -13.300 -5.975 4.270 1.00 96.50 301 TRP A N 1
ATOM 2423 C CA . TRP A 1 301 ? -11.955 -6.048 3.709 1.00 96.50 301 TRP A CA 1
ATOM 2424 C C . TRP A 1 301 ? -10.917 -5.365 4.601 1.00 96.50 301 TRP A C 1
ATOM 2426 O O . TRP A 1 301 ? -9.920 -5.983 4.971 1.00 96.50 301 TRP A O 1
ATOM 2436 N N . VAL A 1 302 ? -11.146 -4.097 4.955 1.00 96.75 302 VAL A N 1
ATOM 2437 C CA . VAL A 1 302 ? -10.230 -3.313 5.794 1.00 96.75 302 VAL A CA 1
ATOM 2438 C C . VAL A 1 302 ? -10.011 -3.998 7.142 1.00 96.75 302 VAL A C 1
ATOM 2440 O O . VAL A 1 302 ? -8.876 -4.090 7.609 1.00 96.75 302 VAL A O 1
ATOM 2443 N N . GLU A 1 303 ? -11.075 -4.519 7.749 1.00 97.25 303 GLU A N 1
ATOM 2444 C CA . GLU A 1 303 ? -10.985 -5.260 9.000 1.00 97.25 303 GLU A CA 1
ATOM 2445 C C . GLU A 1 303 ? -10.154 -6.541 8.854 1.00 97.25 303 GLU A C 1
ATOM 2447 O O . GLU A 1 303 ? -9.236 -6.768 9.644 1.00 97.25 303 GLU A O 1
ATOM 2452 N N . ASN A 1 304 ? -10.392 -7.329 7.806 1.00 96.56 304 ASN A N 1
ATOM 2453 C CA . ASN A 1 304 ? -9.594 -8.519 7.535 1.00 96.56 304 ASN A CA 1
ATOM 2454 C C . ASN A 1 304 ? -8.108 -8.175 7.327 1.00 96.56 304 ASN A C 1
ATOM 2456 O O . ASN A 1 304 ? -7.223 -8.867 7.831 1.00 96.56 304 ASN A O 1
ATOM 2460 N N . ARG A 1 305 ? -7.803 -7.051 6.662 1.00 94.81 305 ARG A N 1
ATOM 2461 C CA . ARG A 1 305 ? -6.418 -6.571 6.523 1.00 94.81 305 ARG A CA 1
ATOM 2462 C C . ARG A 1 305 ? -5.781 -6.221 7.868 1.00 94.81 305 ARG A C 1
ATOM 2464 O O . ARG A 1 305 ? -4.586 -6.462 8.032 1.00 94.81 305 ARG A O 1
ATOM 2471 N N . ILE A 1 306 ? -6.544 -5.687 8.824 1.00 94.62 306 ILE A N 1
ATOM 2472 C CA . ILE A 1 306 ? -6.059 -5.451 10.192 1.00 94.62 306 ILE A CA 1
ATOM 2473 C C . ILE A 1 306 ? -5.714 -6.779 10.866 1.00 94.62 306 ILE A C 1
ATOM 2475 O O . ILE A 1 306 ? -4.650 -6.883 11.475 1.00 94.62 306 ILE A O 1
ATOM 2479 N N . VAL A 1 307 ? -6.567 -7.798 10.735 1.00 92.88 307 VAL A N 1
ATOM 2480 C CA . VAL A 1 307 ? -6.295 -9.127 11.300 1.00 92.88 307 VAL A CA 1
ATOM 2481 C C . VAL A 1 307 ? -5.009 -9.710 10.714 1.00 92.88 307 VAL A C 1
ATOM 2483 O O . VAL A 1 307 ? -4.094 -10.048 11.461 1.00 92.88 307 VAL A O 1
ATOM 2486 N N . GLU A 1 308 ? -4.887 -9.763 9.392 1.00 90.75 308 GLU A N 1
ATOM 2487 C CA . GLU A 1 308 ? -3.719 -10.372 8.753 1.00 90.75 308 GLU A CA 1
ATOM 2488 C C . GLU A 1 308 ? -2.421 -9.600 9.025 1.00 90.75 308 GLU A C 1
ATOM 2490 O O . GLU A 1 308 ? -1.408 -10.181 9.414 1.00 90.75 308 GLU A O 1
ATOM 2495 N N . GLN A 1 309 ? -2.429 -8.276 8.842 1.00 87.25 309 GLN A N 1
ATOM 2496 C CA . GLN A 1 309 ? -1.202 -7.491 8.965 1.00 87.25 309 GLN A CA 1
ATOM 2497 C C . GLN A 1 309 ? -0.837 -7.241 10.425 1.00 87.25 309 GLN A C 1
ATOM 2499 O O . GLN A 1 309 ? 0.317 -7.392 10.802 1.00 87.25 309 GLN A O 1
ATOM 2504 N N . VAL A 1 310 ? -1.793 -6.853 11.264 1.00 87.69 310 VAL A N 1
ATOM 2505 C CA . VAL A 1 310 ? -1.488 -6.384 12.621 1.00 87.69 310 VAL A CA 1
ATOM 2506 C C . VAL A 1 310 ? -1.486 -7.543 13.611 1.00 87.69 310 VAL A C 1
ATOM 2508 O O . VAL A 1 310 ? -0.546 -7.667 14.393 1.00 87.69 310 VAL A O 1
ATOM 2511 N N . ILE A 1 311 ? -2.502 -8.411 13.565 1.00 90.12 311 ILE A N 1
ATOM 2512 C CA . ILE A 1 311 ? -2.637 -9.511 14.529 1.00 90.12 311 ILE A CA 1
ATOM 2513 C C . ILE A 1 311 ? -1.746 -10.686 14.141 1.00 90.12 311 ILE A C 1
ATOM 2515 O O . ILE A 1 311 ? -0.955 -11.134 14.959 1.00 90.12 311 ILE A O 1
ATOM 2519 N N . GLN A 1 312 ? -1.857 -11.197 12.916 1.00 88.06 312 GLN A N 1
ATOM 2520 C CA . GLN A 1 312 ? -1.159 -12.427 12.537 1.00 88.06 312 GLN A CA 1
ATOM 2521 C C . GLN A 1 312 ? 0.324 -12.167 12.255 1.00 88.06 312 GLN A C 1
ATOM 2523 O O . GLN A 1 312 ? 1.181 -12.803 12.864 1.00 88.06 312 GLN A O 1
ATOM 2528 N N . LYS A 1 313 ? 0.636 -11.202 11.381 1.00 85.62 313 LYS A N 1
ATOM 2529 C CA . LYS A 1 313 ? 2.020 -10.926 10.967 1.00 85.62 313 LYS A CA 1
ATOM 2530 C C . LYS A 1 313 ? 2.852 -10.241 12.054 1.00 85.62 313 LYS A C 1
ATOM 2532 O O . LYS A 1 313 ? 3.966 -10.672 12.321 1.00 85.62 313 LYS A O 1
ATOM 2537 N N . TYR A 1 314 ? 2.325 -9.200 12.701 1.00 86.62 314 TYR A N 1
ATOM 2538 C CA . TYR A 1 314 ? 3.057 -8.477 13.755 1.00 86.62 314 TYR A CA 1
ATOM 2539 C C . TYR A 1 314 ? 2.727 -8.931 15.184 1.00 86.62 314 TYR A C 1
ATOM 2541 O O . TYR A 1 314 ? 3.208 -8.312 16.133 1.00 86.62 314 TYR A O 1
ATOM 2549 N N . GLN A 1 315 ? 1.905 -9.974 15.357 1.00 89.25 315 GLN A N 1
ATOM 2550 C CA . GLN A 1 315 ? 1.547 -10.543 16.668 1.00 89.25 315 GLN A CA 1
ATOM 2551 C C . GLN A 1 315 ? 1.003 -9.513 17.672 1.00 89.25 315 GLN A C 1
ATOM 2553 O O . GLN A 1 315 ? 1.130 -9.663 18.888 1.00 89.25 315 GLN A O 1
ATOM 2558 N N . CYS A 1 316 ? 0.388 -8.438 17.177 1.00 91.00 316 CYS A N 1
ATOM 2559 C CA . CYS A 1 316 ? -0.153 -7.396 18.033 1.00 91.00 316 CYS A CA 1
ATOM 2560 C C . CYS A 1 316 ? -1.524 -7.804 18.570 1.00 91.00 316 CYS A C 1
ATOM 2562 O O . CYS A 1 316 ? -2.385 -8.300 17.842 1.00 91.00 316 CYS A O 1
ATOM 2564 N N . GLN A 1 317 ? -1.774 -7.505 19.841 1.00 94.38 317 GLN A N 1
ATOM 2565 C CA . GLN A 1 317 ? -3.102 -7.670 20.419 1.00 94.38 317 GLN A CA 1
ATOM 2566 C C . GLN A 1 317 ? -3.996 -6.510 19.978 1.00 94.38 317 GLN A C 1
ATOM 2568 O O . GLN A 1 317 ? -3.875 -5.393 20.489 1.00 94.38 317 GLN A O 1
ATOM 2573 N N . VAL A 1 318 ? -4.884 -6.786 19.020 1.00 96.19 318 VAL A N 1
ATOM 2574 C CA . VAL A 1 318 ? -5.881 -5.829 18.532 1.00 96.19 318 VAL A CA 1
ATOM 2575 C C . VAL A 1 318 ? -7.277 -6.271 18.943 1.00 96.19 318 VAL A C 1
ATOM 2577 O O . VAL A 1 318 ? -7.648 -7.423 18.727 1.00 96.19 318 VAL A O 1
ATOM 2580 N N . THR A 1 319 ? -8.062 -5.357 19.512 1.00 96.69 319 THR A N 1
ATOM 2581 C CA . THR A 1 319 ? -9.457 -5.617 19.891 1.00 96.69 319 THR A CA 1
ATOM 2582 C C . THR A 1 319 ? -10.385 -4.472 19.499 1.00 96.69 319 THR A C 1
ATOM 2584 O O . THR A 1 319 ? -9.985 -3.306 19.481 1.00 96.69 319 THR A O 1
ATOM 2587 N N . LYS A 1 320 ? -11.652 -4.789 19.214 1.00 96.69 320 LYS A N 1
ATOM 2588 C CA . LYS A 1 320 ? -12.738 -3.803 19.131 1.00 96.69 320 LYS A CA 1
ATOM 2589 C C . LYS A 1 320 ? -13.230 -3.490 20.538 1.00 96.69 320 LYS A C 1
ATOM 2591 O O . LYS A 1 320 ? -13.717 -4.379 21.236 1.00 96.69 320 LYS A O 1
ATOM 2596 N N . VAL A 1 321 ? -13.123 -2.232 20.951 1.00 96.69 321 VAL A N 1
ATOM 2597 C CA . VAL A 1 321 ? -13.383 -1.812 22.341 1.00 96.69 321 VAL A CA 1
ATOM 2598 C C . VAL A 1 321 ? -14.638 -0.962 22.503 1.00 96.69 321 VAL A C 1
ATOM 2600 O O . VAL A 1 321 ? -15.181 -0.864 23.603 1.00 96.69 321 VAL A O 1
ATOM 2603 N N . ALA A 1 322 ? -15.109 -0.325 21.431 1.00 96.50 322 ALA A N 1
ATOM 2604 C CA . ALA A 1 322 ? -16.280 0.542 21.465 1.00 96.50 322 ALA A CA 1
ATOM 2605 C C . ALA A 1 322 ? -16.875 0.738 20.071 1.00 96.50 322 ALA A C 1
ATOM 2607 O O . ALA A 1 322 ? -16.246 0.422 19.063 1.00 96.50 322 ALA A O 1
ATOM 2608 N N . MET A 1 323 ? -18.058 1.340 20.036 1.00 96.44 323 MET A N 1
ATOM 2609 C CA . MET A 1 323 ? -18.623 1.949 18.837 1.00 96.44 323 MET A CA 1
ATOM 2610 C C . MET A 1 323 ? -18.702 3.466 19.010 1.00 96.44 323 MET A C 1
ATOM 2612 O O . MET A 1 323 ? -18.933 3.962 20.119 1.00 96.44 323 MET A O 1
ATOM 2616 N N . LEU A 1 324 ? -18.556 4.218 17.928 1.00 95.75 324 LEU A N 1
ATOM 2617 C CA . LEU A 1 324 ? -18.892 5.632 17.916 1.00 95.75 324 LEU A CA 1
ATOM 2618 C C . LEU A 1 324 ? -20.406 5.810 18.044 1.00 95.75 324 LEU A C 1
ATOM 2620 O O . LEU A 1 324 ? -21.210 5.069 17.484 1.00 95.75 324 LEU A O 1
ATOM 2624 N N . LYS A 1 325 ? -20.805 6.790 18.849 1.00 94.44 325 LYS A N 1
ATOM 2625 C CA . LYS A 1 325 ? -22.194 7.223 18.943 1.00 94.44 325 LYS A CA 1
ATOM 2626 C C . LYS A 1 325 ? -22.486 8.138 17.754 1.00 94.44 325 LYS A C 1
ATOM 2628 O O . LYS A 1 325 ? -21.754 9.105 17.566 1.00 94.44 325 LYS A O 1
ATOM 2633 N N . GLU A 1 326 ? -23.579 7.879 17.039 1.00 89.69 326 GLU A N 1
ATOM 2634 C CA . GLU A 1 326 ? -24.151 8.843 16.097 1.00 89.69 326 GLU A CA 1
ATOM 2635 C C . GLU A 1 326 ? -24.381 10.181 16.813 1.00 89.69 326 GLU A C 1
ATOM 2637 O O . GLU A 1 326 ? -25.041 10.247 17.859 1.00 89.69 326 GLU A O 1
ATOM 2642 N N . GLU A 1 327 ? -23.777 11.244 16.291 1.00 85.56 327 GLU A N 1
ATOM 2643 C CA . GLU A 1 327 ? -24.048 12.595 16.763 1.00 85.56 327 GLU A CA 1
ATOM 2644 C C . GLU A 1 327 ? -25.359 13.050 16.122 1.00 85.56 327 GLU A C 1
ATOM 2646 O O . GLU A 1 327 ? -25.495 13.060 14.900 1.00 85.56 327 GLU A O 1
ATOM 2651 N N . ASP A 1 328 ? -26.355 13.377 16.949 1.00 78.38 328 ASP A N 1
ATOM 2652 C CA . ASP A 1 328 ? -27.606 13.935 16.451 1.00 78.38 328 ASP A CA 1
ATOM 2653 C C . ASP A 1 328 ? -27.288 15.254 15.729 1.00 78.38 328 ASP A C 1
ATOM 2655 O O . ASP A 1 328 ? -26.905 16.232 16.374 1.00 78.38 328 ASP A O 1
ATOM 2659 N N . ASP A 1 329 ? -27.509 15.303 14.408 1.00 64.69 329 ASP A N 1
ATOM 2660 C CA . ASP A 1 329 ? -27.329 16.473 13.516 1.00 64.69 329 ASP A CA 1
ATOM 2661 C C . ASP A 1 329 ? -28.074 17.754 13.981 1.00 64.69 329 ASP A C 1
ATOM 2663 O O . ASP A 1 329 ? -28.033 18.790 13.322 1.00 64.69 329 ASP A O 1
ATOM 2667 N N . LYS A 1 330 ? -28.802 17.698 15.102 1.00 68.44 330 LYS A N 1
ATOM 2668 C CA . LYS A 1 330 ? -29.647 18.768 15.643 1.00 68.44 330 LYS A CA 1
ATOM 2669 C C . LYS A 1 330 ? -28.888 19.827 16.443 1.00 68.44 330 LYS A C 1
ATOM 2671 O O . LYS A 1 330 ? -29.505 20.805 16.857 1.00 68.44 330 LYS A O 1
ATOM 2676 N N . GLN A 1 331 ? -27.587 19.667 16.683 1.00 58.16 331 GLN A N 1
ATOM 2677 C CA . GLN A 1 331 ? -26.782 20.754 17.242 1.00 58.16 331 GLN A CA 1
ATOM 2678 C C . GLN A 1 331 ? -26.345 21.695 16.117 1.00 58.16 331 GLN A C 1
ATOM 2680 O O . GLN A 1 331 ? -25.272 21.552 15.534 1.00 58.16 331 GLN A O 1
ATOM 2685 N N . GLU A 1 332 ? -27.203 22.669 15.805 1.00 54.41 332 GLU A N 1
ATOM 2686 C CA . GLU A 1 332 ? -26.829 23.846 15.022 1.00 54.41 332 GLU A CA 1
ATOM 2687 C C . GLU A 1 332 ? -25.698 24.576 15.756 1.00 54.41 332 GLU A C 1
ATOM 2689 O O . GLU A 1 332 ? -25.925 25.343 16.690 1.00 54.41 332 GLU A O 1
ATOM 2694 N N . HIS A 1 333 ? -24.449 24.306 15.378 1.00 52.03 333 HIS A N 1
ATOM 2695 C CA . HIS A 1 333 ? -23.328 25.103 15.849 1.00 52.03 333 HIS A CA 1
ATOM 2696 C C . HIS A 1 333 ? -23.394 26.486 15.175 1.00 52.03 333 HIS A C 1
ATOM 2698 O O . HIS A 1 333 ? -23.275 26.563 13.951 1.00 52.03 333 HIS A O 1
ATOM 2704 N N . PRO A 1 334 ? -23.529 27.590 15.939 1.00 55.19 334 PRO A N 1
ATOM 2705 C CA . PRO A 1 334 ? -23.710 28.939 15.390 1.00 55.19 334 PRO A CA 1
ATOM 2706 C C . PRO A 1 334 ? -22.444 29.536 14.747 1.00 55.19 334 PRO A C 1
ATOM 2708 O O . PRO A 1 334 ? -22.453 30.680 14.301 1.00 55.19 334 PRO A O 1
ATOM 2711 N N . HIS A 1 335 ? -21.350 28.778 14.652 1.00 48.19 335 HIS A N 1
ATOM 2712 C CA . HIS A 1 335 ? -20.120 29.214 14.000 1.00 48.19 335 HIS A CA 1
ATOM 2713 C C . HIS A 1 335 ? -19.674 28.165 12.983 1.00 48.19 335 HIS A C 1
ATOM 2715 O O . HIS A 1 335 ? -19.262 27.067 13.352 1.00 48.19 335 HIS A O 1
ATOM 2721 N N . GLY A 1 336 ? -19.788 28.515 11.697 1.00 45.72 336 GLY A N 1
ATOM 2722 C CA . GLY A 1 336 ? -19.593 27.655 10.527 1.00 45.72 336 GLY A CA 1
ATOM 2723 C C . GLY A 1 336 ? -18.180 27.099 10.337 1.00 45.72 336 GLY A C 1
ATOM 2724 O O . GLY A 1 336 ? -17.513 27.417 9.357 1.00 45.72 336 GLY A O 1
ATOM 2725 N N . ARG A 1 337 ? -17.729 26.222 11.237 1.00 48.69 337 ARG A N 1
ATOM 2726 C CA . ARG A 1 337 ? -16.572 25.351 11.010 1.00 48.69 337 ARG A CA 1
ATOM 2727 C C . ARG A 1 337 ? -17.039 23.962 10.585 1.00 48.69 337 ARG A C 1
ATOM 2729 O O . ARG A 1 337 ? -17.896 23.374 11.233 1.00 48.69 337 ARG A O 1
ATOM 2736 N N . LEU A 1 338 ? -16.462 23.509 9.468 1.00 47.50 338 LEU A N 1
ATOM 2737 C CA . LEU A 1 338 ? -16.449 22.159 8.886 1.00 47.50 338 LEU A CA 1
ATOM 2738 C C . LEU A 1 338 ? -17.325 21.130 9.617 1.00 47.50 338 LEU A C 1
ATOM 2740 O O . LEU A 1 338 ? -16.951 20.608 10.666 1.00 47.50 338 LEU A O 1
ATOM 2744 N N . ARG A 1 339 ? -18.479 20.809 9.014 1.00 50.28 339 ARG A N 1
ATOM 2745 C CA . ARG A 1 339 ? -19.326 19.685 9.432 1.00 50.28 339 ARG A CA 1
ATOM 2746 C C . ARG A 1 339 ? -18.472 18.417 9.504 1.00 50.28 339 ARG A C 1
ATOM 2748 O O . ARG A 1 339 ? -17.834 18.041 8.523 1.00 50.28 339 ARG A O 1
ATOM 2755 N N . SER A 1 340 ? -18.479 17.778 10.669 1.00 50.62 340 SER A N 1
ATOM 2756 C CA . SER A 1 340 ? -17.846 16.487 10.918 1.00 50.62 340 SER A CA 1
ATOM 2757 C C . SER A 1 340 ? -18.344 15.457 9.896 1.00 50.62 340 SER A C 1
ATOM 2759 O O . SER A 1 340 ? -19.518 15.092 9.881 1.00 50.62 340 SER A O 1
ATOM 2761 N N . VAL A 1 341 ? -17.449 14.988 9.022 1.00 54.50 341 VAL A N 1
ATOM 2762 C CA . VAL A 1 341 ? -17.714 13.923 8.031 1.00 54.50 341 VAL A CA 1
ATOM 2763 C C . VAL A 1 341 ? -18.062 12.587 8.716 1.00 54.50 341 VAL A C 1
ATOM 2765 O O . VAL A 1 341 ? -18.590 11.682 8.076 1.00 54.50 341 VAL A O 1
ATOM 2768 N N . VAL A 1 342 ? -17.847 12.487 10.033 1.00 51.62 342 VAL A N 1
ATOM 2769 C CA . VAL A 1 342 ? -18.007 11.270 10.841 1.00 51.62 342 VAL A CA 1
ATOM 2770 C C . VAL A 1 342 ? -19.461 10.772 10.901 1.00 51.62 342 VAL A C 1
ATOM 2772 O O . VAL A 1 342 ? -19.678 9.587 11.096 1.00 51.62 342 VAL A O 1
ATOM 2775 N N . ALA A 1 343 ? -20.472 11.625 10.691 1.00 49.72 343 ALA A N 1
ATOM 2776 C CA . ALA A 1 343 ? -21.876 11.260 10.938 1.00 49.72 343 ALA A CA 1
ATOM 2777 C C . ALA A 1 343 ? -22.651 10.679 9.731 1.00 49.72 343 ALA A C 1
ATOM 2779 O O . ALA A 1 343 ? -23.834 10.360 9.859 1.00 49.72 343 ALA A O 1
ATOM 2780 N N . ARG A 1 344 ? -22.054 10.563 8.533 1.00 52.16 344 ARG A N 1
ATOM 2781 C CA . ARG A 1 344 ? -22.821 10.205 7.315 1.00 52.16 344 ARG A CA 1
ATOM 2782 C C . ARG A 1 344 ? -22.913 8.711 6.983 1.00 52.16 344 ARG A C 1
ATOM 2784 O O . ARG A 1 344 ? -23.763 8.366 6.163 1.00 52.16 344 ARG A O 1
ATOM 2791 N N . THR A 1 345 ? -22.117 7.830 7.585 1.00 51.28 345 THR A N 1
ATOM 2792 C CA . THR A 1 345 ? -22.136 6.389 7.251 1.00 51.28 345 THR A CA 1
ATOM 2793 C C . THR A 1 345 ? -23.284 5.620 7.925 1.00 51.28 345 THR A C 1
ATOM 2795 O O . THR A 1 345 ? -23.861 4.730 7.299 1.00 51.28 345 THR A O 1
ATOM 2798 N N . SER A 1 346 ? -23.733 6.031 9.117 1.00 46.09 346 SER A N 1
ATOM 2799 C CA . SER A 1 346 ? -24.665 5.247 9.953 1.00 46.09 346 SER A CA 1
ATOM 2800 C C . SER A 1 346 ? -26.121 5.165 9.475 1.00 46.09 346 SER A C 1
ATOM 2802 O O . SER A 1 346 ? -26.834 4.210 9.779 1.00 46.09 346 SER A O 1
ATOM 2804 N N . LYS A 1 347 ? -26.606 6.112 8.658 1.00 49.62 347 LYS A N 1
ATOM 2805 C CA . LYS A 1 347 ? -28.024 6.128 8.223 1.00 49.62 347 LYS A CA 1
ATOM 2806 C C . LYS A 1 347 ? -28.395 5.046 7.188 1.00 49.62 347 LYS A C 1
ATOM 2808 O O . LYS A 1 347 ? -29.549 5.003 6.763 1.00 49.62 347 LYS A O 1
ATOM 2813 N N . ARG A 1 348 ? -27.470 4.180 6.749 1.00 48.38 348 ARG A N 1
ATOM 2814 C CA . ARG A 1 348 ? -27.678 3.316 5.563 1.00 48.38 348 ARG A CA 1
ATOM 2815 C C . ARG A 1 348 ? -28.187 1.890 5.796 1.00 48.38 348 ARG A C 1
ATOM 2817 O O . ARG A 1 348 ? -28.578 1.265 4.815 1.00 48.38 348 ARG A O 1
ATOM 2824 N N . PHE A 1 349 ? -28.294 1.381 7.025 1.00 43.97 349 PHE A N 1
ATOM 2825 C CA . PHE A 1 349 ? -28.703 -0.022 7.243 1.00 43.97 349 PHE A CA 1
ATOM 2826 C C . PHE A 1 349 ? -29.883 -0.205 8.204 1.00 43.97 349 PHE A C 1
ATOM 2828 O O . PHE A 1 349 ? -29.855 -1.016 9.122 1.00 43.97 349 PHE A O 1
ATOM 2835 N N . SER A 1 350 ? -30.989 0.482 7.909 1.00 37.44 350 SER A N 1
ATOM 2836 C CA . SER A 1 350 ? -32.335 -0.007 8.242 1.00 37.44 350 SER A CA 1
ATOM 2837 C C . SER A 1 350 ? -33.042 -0.486 6.968 1.00 37.44 350 SER A C 1
ATOM 2839 O O . SER A 1 350 ? -34.131 -0.042 6.619 1.00 37.44 350 SER A O 1
ATOM 2841 N N . LEU A 1 351 ? -32.406 -1.393 6.222 1.00 37.72 351 LEU A N 1
ATOM 2842 C CA . LEU A 1 351 ? -33.126 -2.234 5.267 1.00 37.72 351 LEU A CA 1
ATOM 2843 C C . LEU A 1 351 ? -33.597 -3.460 6.037 1.00 37.72 351 LEU A C 1
ATOM 2845 O O . LEU A 1 351 ? -32.949 -4.503 6.100 1.00 37.72 351 LEU A O 1
ATOM 2849 N N . THR A 1 352 ? -34.735 -3.280 6.700 1.00 39.12 352 THR A N 1
ATOM 2850 C CA . THR A 1 352 ? -35.504 -4.367 7.286 1.00 39.12 352 THR A CA 1
ATOM 2851 C C . THR A 1 352 ? -35.699 -5.432 6.214 1.00 39.12 352 THR A C 1
ATOM 2853 O O . THR A 1 352 ? -36.260 -5.177 5.149 1.00 39.12 352 THR A O 1
ATOM 2856 N N . LYS A 1 353 ? -35.213 -6.637 6.514 1.00 42.50 353 LYS A N 1
ATOM 2857 C CA . LYS A 1 353 ? -35.450 -7.879 5.781 1.00 42.50 353 LYS A CA 1
ATOM 2858 C C . LYS A 1 353 ? -36.965 -8.021 5.579 1.00 42.50 353 LYS A C 1
ATOM 2860 O O . LYS A 1 353 ? -37.663 -8.501 6.472 1.00 42.50 353 LYS A O 1
ATOM 2865 N N . ARG A 1 354 ? -37.499 -7.560 4.439 1.00 39.53 354 ARG A N 1
ATOM 2866 C CA . ARG A 1 354 ? -38.874 -7.860 4.017 1.00 39.53 354 ARG A CA 1
ATOM 2867 C C . ARG A 1 354 ? -38.921 -9.376 3.869 1.00 39.53 354 ARG A C 1
ATOM 2869 O O . ARG A 1 354 ? -38.408 -9.926 2.901 1.00 39.53 354 ARG A O 1
ATOM 2876 N N . ARG A 1 355 ? -39.463 -10.058 4.881 1.00 39.09 355 ARG A N 1
ATOM 2877 C CA . ARG A 1 355 ? -39.851 -11.464 4.781 1.00 39.09 355 ARG A CA 1
ATOM 2878 C C . ARG A 1 355 ? -40.842 -11.546 3.624 1.00 39.09 355 ARG A C 1
ATOM 2880 O O . ARG A 1 355 ? -41.987 -11.135 3.774 1.00 39.09 355 ARG A O 1
ATOM 2887 N N . GLY A 1 356 ? -40.383 -12.025 2.472 1.00 39.78 356 GLY A N 1
ATOM 2888 C CA . GLY A 1 356 ? -41.274 -12.522 1.438 1.00 39.78 356 GLY A CA 1
ATOM 2889 C C . GLY A 1 356 ? -42.015 -13.713 2.025 1.00 39.78 356 GLY A C 1
ATOM 2890 O O . GLY A 1 356 ? -41.431 -14.779 2.195 1.00 39.78 356 GLY A O 1
ATOM 2891 N N . SER A 1 357 ? -43.271 -13.509 2.413 1.00 39.84 357 SER A N 1
ATOM 2892 C CA . SER A 1 357 ? -44.199 -14.603 2.655 1.00 39.84 357 SER A CA 1
ATOM 2893 C C . SER A 1 357 ? -44.557 -15.193 1.295 1.00 39.84 357 SER A C 1
ATOM 2895 O O . SER A 1 357 ? -45.386 -14.642 0.570 1.00 39.84 357 SER A O 1
ATOM 2897 N N . THR A 1 358 ? -43.916 -16.291 0.917 1.00 47.72 358 THR A N 1
ATOM 2898 C CA . THR A 1 358 ? -44.465 -17.166 -0.113 1.00 47.72 358 THR A CA 1
ATOM 2899 C C . THR A 1 358 ? -45.661 -17.890 0.499 1.00 47.72 358 THR A C 1
ATOM 2901 O O . THR A 1 358 ? -45.518 -18.767 1.347 1.00 47.72 358 THR A O 1
ATOM 2904 N N . ASN A 1 359 ? -46.858 -17.460 0.107 1.00 48.19 359 ASN A N 1
ATOM 2905 C CA . ASN A 1 359 ? -48.090 -18.218 0.292 1.00 48.19 359 ASN A CA 1
ATOM 2906 C C . ASN A 1 359 ? -48.038 -19.438 -0.645 1.00 48.19 359 ASN A C 1
ATOM 2908 O O . ASN A 1 359 ? -47.850 -19.234 -1.846 1.00 48.19 359 ASN A O 1
ATOM 2912 N N . PRO A 1 360 ? -48.232 -20.676 -0.167 1.00 55.84 360 PRO A N 1
ATOM 2913 C CA . PRO A 1 360 ? -48.601 -21.785 -1.028 1.00 55.84 360 PRO A CA 1
ATOM 2914 C C . PRO A 1 360 ? -50.133 -21.878 -1.053 1.00 55.84 360 PRO A C 1
ATOM 2916 O O . PRO A 1 360 ? -50.754 -22.127 -0.022 1.00 55.84 360 PRO A O 1
ATOM 2919 N N . GLY A 1 361 ? -50.755 -21.659 -2.212 1.00 60.75 361 GLY A N 1
ATOM 2920 C CA . GLY A 1 361 ? -52.192 -21.895 -2.358 1.00 60.75 361 GLY A CA 1
ATOM 2921 C C . GLY A 1 361 ? -52.830 -21.259 -3.586 1.00 60.75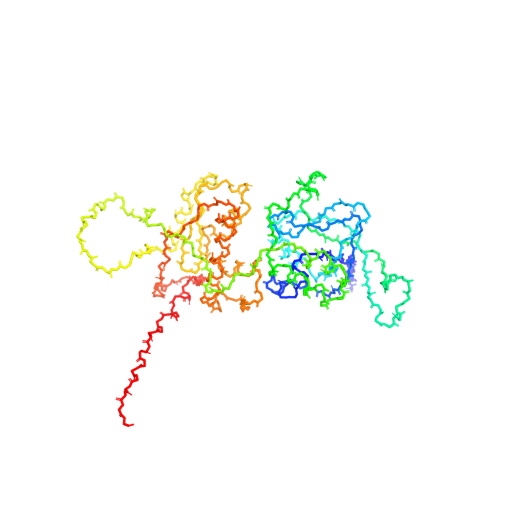 361 GLY A C 1
ATOM 2922 O O . GLY A 1 361 ? -53.424 -20.191 -3.462 1.00 60.75 361 GLY A O 1
ATOM 2923 N N . ALA A 1 362 ? -52.707 -21.931 -4.732 1.00 45.00 362 ALA A N 1
ATOM 2924 C CA . ALA A 1 362 ? -53.772 -22.221 -5.704 1.00 45.00 362 ALA A CA 1
ATOM 2925 C C . ALA A 1 362 ? -53.176 -23.047 -6.849 1.00 45.00 362 ALA A C 1
ATOM 2927 O O . ALA A 1 362 ? -52.191 -22.564 -7.453 1.00 45.00 362 ALA A O 1
#

InterPro domains:
  IPR013024 Gamma-glutamyl cyclotransferase-like [cd06661] (19-99)
  IPR036568 Gamma-glutamyl cyclotransferase-like superfamily [SSF110857] (18-101)

Radius of gyration: 25.86 Å; chains: 1; bounding box: 80×81×77 Å

Organism: NCBI:txid568900